Protein AF-A0AAD6KCE8-F1 (afdb_monomer_lite)

Foldseek 3Di:
DDDDDDDDPDDDDDPDPVVVVVVVVVVVVLVVQQVDDLPVVDDDPPVVPPPCPPDDPVRSVVVVVVVVVVVVVVVVLCVDPVRHDDGSVNVVVVVVVVVVVVCVPDDDDDDDDPPPDDDDDDPPPQDPVNVVVVVVVVVVVVVVVPPPDDVVVVVVVVVVVVVVVVVVVVLVVLLVVLVVLVVQLPDPPCNVVSVVVVVVVVVVCVVVVHDDDRDNVVSVVVVVVVVVVVVVVVVVVVVPD

Radius of gyration: 36.15 Å; chains: 1; bounding box: 108×50×98 Å

Organism: NCBI:txid889485

Secondary structure (DSSP, 8-state):
-------------S---HHHHHHHHHHHHHHHHHHS-GGGTS---GGGS---SS--HHHHHHHHHHHHHHHHHHHHHTT-GGGS---HHHHHHHHHHHHHHHHTT----------------------HHHHHHHHHHHHHHHHHHS----HHHHHHHHHHHHHHHHHHHHHHHHHHHHHHHHHHHH-TTTHHHHHHHHHHHHHHHHHTT------HHHHHHHHHHHHHHHHHHHHHHHTT-

Sequence (241 aa):
MGKEKRIPASKSGPDVDLKSLIHQSSLFFDKLIELIPAKFYLPTDDKEKPWFHGLSKGAKASAKKEARENIKKARKNRLDPDKSSATTLDLLMQNLEKEKSNSESDGVEVEINPMMSGLENDDQSVTYEELRQRLRRKIEELRGDRNCGSSENAKRRKEKRGMEQQKRKRESGSLKRQKELEEAKKDPEKGGVISKKHSWKAAASRAAGIKVHDDPKLLKQSLKKGDKRHQKECREVEGQD

Structure (mmCIF, N/CA/C/O backbone):
data_AF-A0AAD6KCE8-F1
#
_entry.id   AF-A0AAD6KCE8-F1
#
loop_
_atom_site.group_PDB
_atom_site.id
_atom_site.type_symbol
_atom_site.label_atom_id
_atom_site.label_alt_id
_atom_site.label_comp_id
_atom_site.label_asym_id
_atom_site.label_entity_id
_atom_site.label_seq_id
_atom_site.pdbx_PDB_ins_code
_atom_site.Cartn_x
_atom_site.Cartn_y
_atom_site.Cartn_z
_atom_site.occupancy
_atom_site.B_iso_or_equiv
_atom_site.auth_seq_id
_atom_site.auth_comp_id
_atom_site.auth_asym_id
_atom_site.auth_atom_id
_atom_site.pdbx_PDB_model_num
ATOM 1 N N . MET A 1 1 ? 69.984 6.204 -42.017 1.00 43.50 1 MET A N 1
ATOM 2 C CA . MET A 1 1 ? 69.342 4.870 -41.971 1.00 43.50 1 MET A CA 1
ATOM 3 C C . MET A 1 1 ? 68.026 4.985 -41.200 1.00 43.50 1 MET A C 1
ATOM 5 O O . MET A 1 1 ? 67.988 4.717 -40.005 1.00 43.50 1 MET A O 1
ATOM 9 N N . GLY A 1 2 ? 66.975 5.502 -41.846 1.00 46.31 2 GLY A N 1
ATOM 10 C CA . GLY A 1 2 ? 65.656 5.685 -41.228 1.00 46.31 2 GLY A CA 1
ATOM 11 C C . GLY A 1 2 ? 64.887 4.366 -41.189 1.00 46.31 2 GLY A C 1
ATOM 12 O O . GLY A 1 2 ? 64.873 3.639 -42.178 1.00 46.31 2 GLY A O 1
ATOM 13 N N . LYS A 1 3 ? 64.287 4.030 -40.043 1.00 57.03 3 LYS A N 1
ATOM 14 C CA . LYS A 1 3 ? 63.455 2.830 -39.889 1.00 57.03 3 LYS A CA 1
ATOM 15 C C . LYS A 1 3 ? 62.014 3.169 -40.261 1.00 57.03 3 LYS A C 1
ATOM 17 O O . LYS A 1 3 ? 61.331 3.878 -39.527 1.00 57.03 3 LYS A O 1
ATOM 22 N N . GLU A 1 4 ? 61.575 2.653 -41.398 1.00 58.75 4 GLU A N 1
ATOM 23 C CA . GLU A 1 4 ? 60.197 2.731 -41.869 1.00 58.75 4 GLU A CA 1
ATOM 24 C C . GLU A 1 4 ? 59.313 1.791 -41.028 1.00 58.75 4 GLU A C 1
ATOM 26 O O . GLU A 1 4 ? 59.505 0.573 -41.009 1.00 58.75 4 GLU A O 1
ATOM 31 N N . LYS A 1 5 ? 58.365 2.358 -40.272 1.00 62.66 5 LYS A N 1
ATOM 32 C CA . LYS A 1 5 ? 57.345 1.589 -39.548 1.00 62.66 5 LYS A CA 1
ATOM 33 C C . LYS A 1 5 ? 56.242 1.200 -40.530 1.00 62.66 5 LYS A C 1
ATOM 35 O O . LYS A 1 5 ? 55.474 2.053 -40.962 1.00 62.66 5 LYS A O 1
ATOM 40 N N . ARG A 1 6 ? 56.133 -0.091 -40.844 1.00 58.59 6 ARG A N 1
ATOM 41 C CA . ARG A 1 6 ? 54.982 -0.636 -41.576 1.00 58.59 6 ARG A CA 1
ATOM 42 C C . ARG A 1 6 ? 53.788 -0.774 -40.629 1.00 58.59 6 ARG A C 1
ATOM 44 O O . ARG A 1 6 ? 53.855 -1.518 -39.654 1.00 58.59 6 ARG A O 1
ATOM 51 N N . ILE A 1 7 ? 52.711 -0.054 -40.928 1.00 59.28 7 ILE A N 1
ATOM 52 C CA . ILE A 1 7 ? 51.390 -0.232 -40.314 1.00 59.28 7 ILE A CA 1
ATOM 53 C C . ILE A 1 7 ? 50.751 -1.465 -40.974 1.00 59.28 7 ILE A C 1
ATOM 55 O O . ILE A 1 7 ? 50.722 -1.523 -42.207 1.00 59.28 7 ILE A O 1
ATOM 59 N N . PRO A 1 8 ? 50.261 -2.468 -40.223 1.00 47.66 8 PRO A N 1
ATOM 60 C CA . PRO A 1 8 ? 49.567 -3.591 -40.831 1.00 47.66 8 PRO A CA 1
ATOM 61 C C . PRO A 1 8 ? 48.176 -3.132 -41.273 1.00 47.66 8 PRO A C 1
ATOM 63 O O . PRO A 1 8 ? 47.334 -2.779 -40.450 1.00 47.66 8 PRO A O 1
ATOM 66 N N . ALA A 1 9 ? 47.952 -3.136 -42.586 1.00 46.38 9 ALA A N 1
ATOM 67 C CA . ALA A 1 9 ? 46.639 -2.970 -43.184 1.00 46.38 9 ALA A CA 1
ATOM 68 C C . ALA A 1 9 ? 45.681 -4.029 -42.614 1.00 46.38 9 ALA A C 1
ATOM 70 O O . ALA A 1 9 ? 45.915 -5.236 -42.746 1.00 46.38 9 ALA A O 1
ATOM 71 N N . SER A 1 10 ? 44.614 -3.572 -41.960 1.00 49.34 10 SER A N 1
ATOM 72 C CA . SER A 1 10 ? 43.479 -4.410 -41.600 1.00 49.34 10 SER A CA 1
ATOM 73 C C . SER A 1 10 ? 42.874 -4.964 -42.887 1.00 49.34 10 SER A C 1
ATOM 75 O O . SER A 1 10 ? 42.426 -4.229 -43.763 1.00 49.34 10 SER A O 1
ATOM 77 N N . LYS A 1 11 ? 42.929 -6.288 -43.013 1.00 46.56 11 LYS A N 1
ATOM 78 C CA . LYS A 1 11 ? 42.374 -7.049 -44.130 1.00 46.56 11 LYS A CA 1
ATOM 79 C C . LYS A 1 11 ? 40.875 -6.766 -44.227 1.00 46.56 11 LYS A C 1
ATOM 81 O O . LYS A 1 11 ? 40.129 -7.125 -43.320 1.00 46.56 11 LYS A O 1
ATOM 86 N N . SER A 1 12 ? 40.450 -6.134 -45.315 1.00 55.75 12 SER A N 1
ATOM 87 C CA . SER A 1 12 ? 39.051 -6.088 -45.718 1.00 55.75 12 SER A CA 1
ATOM 88 C C . SER A 1 12 ? 38.650 -7.447 -46.290 1.00 55.75 12 SER A C 1
ATOM 90 O O . SER A 1 12 ? 39.269 -7.971 -47.215 1.00 55.75 12 SER A O 1
ATOM 92 N N . GLY A 1 13 ? 37.604 -8.027 -45.724 1.00 50.41 13 GLY A N 1
ATOM 93 C CA . GLY A 1 13 ? 36.854 -9.129 -46.308 1.00 50.41 13 GLY A CA 1
ATOM 94 C C . GLY A 1 13 ? 35.709 -9.513 -45.377 1.00 50.41 13 GLY A C 1
ATOM 95 O O . GLY A 1 13 ? 35.779 -9.174 -44.193 1.00 50.41 13 GLY A O 1
ATOM 96 N N . PRO A 1 14 ? 34.704 -10.271 -45.841 1.00 55.34 14 PRO A N 1
ATOM 97 C CA . PRO A 1 14 ? 34.124 -10.343 -47.187 1.00 55.34 14 PRO A CA 1
ATOM 98 C C . PRO A 1 14 ? 33.086 -9.212 -47.380 1.00 55.34 14 PRO A C 1
ATOM 100 O O . PRO A 1 14 ? 32.959 -8.352 -46.519 1.00 55.34 14 PRO A O 1
ATOM 103 N N . ASP A 1 15 ? 32.369 -9.189 -48.501 1.00 61.12 15 ASP A N 1
ATOM 104 C CA . ASP A 1 15 ? 31.225 -8.306 -48.789 1.00 61.12 15 ASP A CA 1
ATOM 105 C C . ASP A 1 15 ? 30.095 -8.520 -47.755 1.00 61.12 15 ASP A C 1
ATOM 107 O O . ASP A 1 15 ? 29.162 -9.294 -47.960 1.00 61.12 15 ASP A O 1
ATOM 111 N N . VAL A 1 16 ? 30.252 -7.954 -46.554 1.00 64.19 16 VAL A N 1
ATOM 112 C CA . VAL A 1 16 ? 29.257 -8.047 -45.483 1.00 64.19 16 VAL A CA 1
ATOM 113 C C . VAL A 1 16 ? 28.106 -7.150 -45.902 1.00 64.19 16 VAL A C 1
ATOM 115 O O . VAL A 1 16 ? 28.271 -5.931 -45.935 1.00 64.19 16 VAL A O 1
ATOM 118 N N . ASP A 1 17 ? 26.960 -7.745 -46.243 1.00 84.12 17 ASP A N 1
ATOM 119 C CA . ASP A 1 17 ? 25.757 -6.997 -46.604 1.00 84.12 17 ASP A CA 1
ATOM 120 C C . ASP A 1 17 ? 25.475 -5.970 -45.504 1.00 84.12 17 ASP A C 1
ATOM 122 O O . ASP A 1 17 ? 25.114 -6.323 -44.377 1.00 84.12 17 ASP A O 1
ATOM 126 N N . LEU A 1 18 ? 25.697 -4.691 -45.813 1.00 88.75 18 LEU A N 1
ATOM 127 C CA . LEU A 1 18 ? 25.664 -3.609 -44.833 1.00 88.75 18 LEU A CA 1
ATOM 128 C C . LEU A 1 18 ? 24.298 -3.553 -44.137 1.00 88.75 18 LEU A C 1
ATOM 130 O O . LEU A 1 18 ? 24.207 -3.230 -42.954 1.00 88.75 18 LEU A O 1
ATOM 134 N N . LYS A 1 19 ? 23.238 -3.943 -44.856 1.00 89.62 19 LYS A N 1
ATOM 135 C CA . LYS A 1 19 ? 21.880 -4.053 -44.320 1.00 89.62 19 LYS A CA 1
ATOM 136 C C . LYS A 1 19 ? 21.791 -5.125 -43.238 1.00 89.62 19 LYS A C 1
ATOM 138 O O . LYS A 1 19 ? 21.204 -4.874 -42.187 1.00 89.62 19 LYS A O 1
ATOM 143 N N . SER A 1 20 ? 22.416 -6.282 -43.456 1.00 90.94 20 SER A N 1
ATOM 144 C CA . SER A 1 20 ? 22.486 -7.349 -42.456 1.00 90.94 20 SER A CA 1
ATOM 145 C C . SER A 1 20 ? 23.236 -6.903 -41.195 1.00 90.94 20 SER A C 1
ATOM 147 O O . SER A 1 20 ? 22.771 -7.166 -40.086 1.00 90.94 20 SER A O 1
ATOM 149 N N . LEU A 1 21 ? 24.326 -6.142 -41.342 1.00 93.31 21 LEU A N 1
ATOM 150 C CA . LEU A 1 21 ? 25.106 -5.626 -40.215 1.00 93.31 21 LEU A CA 1
ATOM 151 C C . LEU A 1 21 ? 24.336 -4.574 -39.403 1.00 93.31 21 LEU A C 1
ATOM 153 O O . LEU A 1 21 ? 24.353 -4.605 -38.170 1.00 93.31 21 LEU A O 1
ATOM 157 N N . ILE A 1 22 ? 23.638 -3.659 -40.081 1.00 93.19 22 ILE A N 1
ATOM 158 C CA . ILE A 1 22 ? 22.793 -2.647 -39.432 1.00 93.19 22 ILE A CA 1
ATOM 159 C C . ILE A 1 22 ? 21.657 -3.330 -38.664 1.00 93.19 22 ILE A C 1
ATOM 161 O O . ILE A 1 22 ? 21.410 -2.976 -37.514 1.00 93.19 22 ILE A O 1
ATOM 165 N N . HIS A 1 23 ? 21.019 -4.346 -39.251 1.00 94.12 23 HIS A N 1
ATOM 166 C CA . HIS A 1 23 ? 19.953 -5.095 -38.586 1.00 94.12 23 HIS A CA 1
ATOM 167 C C . HIS A 1 23 ? 20.461 -5.891 -37.375 1.00 94.12 23 HIS A C 1
ATOM 169 O O . HIS A 1 23 ? 19.850 -5.872 -36.311 1.00 94.12 23 HIS A O 1
ATOM 175 N N . GLN A 1 24 ? 21.618 -6.549 -37.486 1.00 93.56 24 GLN A N 1
ATOM 176 C CA . GLN A 1 24 ? 22.245 -7.207 -36.335 1.00 93.56 24 GLN A CA 1
ATOM 177 C C . GLN A 1 24 ? 22.578 -6.211 -35.222 1.00 93.56 24 GLN A C 1
ATOM 179 O O . GLN A 1 24 ? 22.377 -6.514 -34.046 1.00 93.56 24 GLN A O 1
ATOM 184 N N . SER A 1 25 ? 23.051 -5.020 -35.591 1.00 93.94 25 SER A N 1
ATOM 185 C CA . SER A 1 25 ? 23.363 -3.963 -34.632 1.00 93.94 25 SER A CA 1
ATOM 186 C C . SER A 1 25 ? 22.101 -3.431 -33.955 1.00 93.94 25 SER A C 1
ATOM 188 O O . SER A 1 25 ? 22.107 -3.289 -32.736 1.00 93.94 25 SER A O 1
ATOM 190 N N . SER A 1 26 ? 21.003 -3.204 -34.687 1.00 92.38 26 SER A N 1
ATOM 191 C CA . SER A 1 26 ? 19.740 -2.760 -34.078 1.00 92.38 26 SER A CA 1
ATOM 192 C C . SER A 1 26 ? 19.229 -3.782 -33.061 1.00 92.38 26 SER A C 1
ATOM 194 O O . SER A 1 26 ? 19.002 -3.434 -31.908 1.00 92.38 26 SER A O 1
ATOM 196 N N . LEU A 1 27 ? 19.203 -5.066 -33.440 1.00 93.19 27 LEU A N 1
ATOM 197 C CA . LEU A 1 27 ? 18.812 -6.157 -32.541 1.00 93.19 27 LEU A CA 1
ATOM 198 C C . LEU A 1 27 ? 19.725 -6.271 -31.310 1.00 93.19 27 LEU A C 1
ATOM 200 O O . LEU A 1 27 ? 19.284 -6.690 -30.241 1.00 93.19 27 LEU A O 1
ATOM 204 N N . PHE A 1 28 ? 21.013 -5.952 -31.455 1.00 94.31 28 PHE A N 1
ATOM 205 C CA . PHE A 1 28 ? 21.955 -5.928 -30.340 1.00 94.31 28 PHE A CA 1
ATOM 206 C C . PHE A 1 28 ? 21.630 -4.801 -29.354 1.00 94.31 28 PHE A C 1
ATOM 208 O O . PHE A 1 28 ? 21.609 -5.044 -28.147 1.00 94.31 28 PHE A O 1
ATOM 215 N N . PHE A 1 29 ? 21.336 -3.596 -29.846 1.00 91.75 29 PHE A N 1
ATOM 216 C CA . PHE A 1 29 ? 20.964 -2.468 -28.992 1.00 91.75 29 PHE A CA 1
ATOM 217 C C . PHE A 1 29 ? 19.616 -2.678 -28.295 1.00 91.75 29 PHE A C 1
ATOM 219 O O . PHE A 1 29 ? 19.519 -2.381 -27.105 1.00 91.75 29 PHE A O 1
ATOM 226 N N . ASP A 1 30 ? 18.626 -3.268 -28.967 1.00 89.81 30 ASP A N 1
ATOM 227 C CA . ASP A 1 30 ? 17.333 -3.596 -28.349 1.00 89.81 30 ASP A CA 1
ATOM 228 C C . ASP A 1 30 ? 17.527 -4.525 -27.138 1.00 89.81 30 ASP A C 1
ATOM 230 O O . ASP A 1 30 ? 17.055 -4.245 -26.034 1.00 89.81 30 ASP A O 1
ATOM 234 N N . LYS A 1 31 ? 18.349 -5.569 -27.300 1.00 91.44 31 LYS A N 1
ATOM 235 C CA . LYS A 1 31 ? 18.719 -6.483 -26.206 1.00 91.44 31 LYS A CA 1
ATOM 236 C C . LYS A 1 31 ? 19.485 -5.788 -25.084 1.00 91.44 31 LYS A C 1
ATOM 238 O O . LYS A 1 31 ? 19.311 -6.142 -23.921 1.00 91.44 31 LYS A O 1
ATOM 243 N N . LEU A 1 32 ? 20.347 -4.818 -25.400 1.00 89.56 32 LEU A N 1
ATOM 244 C CA . LEU A 1 32 ? 21.044 -4.038 -24.372 1.00 89.56 32 LEU A CA 1
ATOM 245 C C . LEU A 1 32 ? 20.067 -3.221 -23.523 1.00 89.56 32 LEU A C 1
ATOM 247 O O . LEU A 1 32 ? 20.236 -3.149 -22.305 1.00 89.56 32 LEU A O 1
ATOM 251 N N . ILE A 1 33 ? 19.048 -2.633 -24.147 1.00 90.19 33 ILE A N 1
ATOM 252 C CA . ILE A 1 33 ? 18.025 -1.846 -23.451 1.00 90.19 33 ILE A CA 1
ATOM 253 C C . ILE A 1 33 ? 17.197 -2.742 -22.518 1.00 90.19 33 ILE A C 1
ATOM 255 O O . ILE A 1 33 ? 16.850 -2.322 -21.415 1.00 90.19 33 ILE A O 1
ATOM 259 N N . GLU A 1 34 ? 16.932 -3.992 -22.903 1.00 89.00 34 GLU A N 1
ATOM 260 C CA . GLU A 1 34 ? 16.212 -4.963 -22.065 1.00 89.00 34 GLU A CA 1
ATOM 261 C C . GLU A 1 34 ? 16.970 -5.376 -20.794 1.00 89.00 34 GLU A C 1
ATOM 263 O O . GLU A 1 34 ? 16.344 -5.687 -19.778 1.00 89.00 34 GLU A O 1
ATOM 268 N N . LEU A 1 35 ? 18.309 -5.367 -20.815 1.00 90.81 35 LEU A N 1
ATOM 269 C CA . LEU A 1 35 ? 19.122 -5.729 -19.645 1.00 90.81 35 LEU A CA 1
ATOM 270 C C . LEU A 1 35 ? 18.986 -4.727 -18.498 1.00 90.81 35 LEU A C 1
ATOM 272 O O . LEU A 1 35 ? 19.206 -5.073 -17.333 1.00 90.81 35 LEU A O 1
ATOM 276 N N . ILE A 1 36 ? 18.649 -3.482 -18.817 1.00 88.69 36 ILE A N 1
ATOM 277 C CA . ILE A 1 36 ? 18.521 -2.414 -17.839 1.00 88.69 36 ILE A CA 1
ATOM 278 C C . ILE A 1 36 ? 17.031 -2.248 -17.509 1.00 88.69 36 ILE A C 1
ATOM 280 O O . ILE A 1 36 ? 16.207 -2.064 -18.404 1.00 88.69 36 ILE A O 1
ATOM 284 N N . PRO A 1 37 ? 16.644 -2.295 -16.221 1.00 88.56 37 PRO A N 1
ATOM 285 C CA . PRO A 1 37 ? 15.244 -2.176 -15.842 1.00 88.56 37 PRO A CA 1
ATOM 286 C C . PRO A 1 37 ? 14.597 -0.900 -16.388 1.00 88.56 37 PRO A C 1
ATOM 288 O O . PRO A 1 37 ? 15.130 0.198 -16.217 1.00 88.56 37 PRO A O 1
ATOM 291 N N . ALA A 1 38 ? 13.386 -1.039 -16.930 1.00 87.81 38 ALA A N 1
ATOM 292 C CA . ALA A 1 38 ? 12.602 0.047 -17.521 1.00 87.81 38 ALA A CA 1
ATOM 293 C C . ALA A 1 38 ? 12.463 1.296 -16.623 1.00 87.81 38 ALA A C 1
ATOM 295 O O . ALA A 1 38 ? 12.370 2.417 -17.116 1.00 87.81 38 ALA A O 1
ATOM 296 N N . LYS A 1 39 ? 12.532 1.116 -15.296 1.00 85.62 39 LYS A N 1
ATOM 297 C CA . LYS A 1 39 ? 12.475 2.185 -14.286 1.00 85.62 39 LYS A CA 1
ATOM 298 C C . LYS A 1 39 ? 13.545 3.278 -14.456 1.00 85.62 39 LYS A C 1
ATOM 300 O O . LYS A 1 39 ? 13.382 4.363 -13.916 1.00 85.62 39 LYS A O 1
ATOM 305 N N . PHE A 1 40 ? 14.656 2.984 -15.132 1.00 87.31 40 PHE A N 1
ATOM 306 C CA . PHE A 1 40 ? 15.738 3.952 -15.349 1.00 87.31 40 PHE A CA 1
ATOM 307 C C . PHE A 1 40 ? 15.589 4.768 -16.637 1.00 87.31 40 PHE A C 1
ATOM 309 O O . PHE A 1 40 ? 16.254 5.789 -16.771 1.00 87.31 40 PHE A O 1
ATOM 316 N N . TYR A 1 41 ? 14.726 4.340 -17.559 1.00 85.31 41 TYR A N 1
ATOM 317 C CA . TYR A 1 41 ? 14.481 5.036 -18.826 1.00 85.31 41 TYR A CA 1
ATOM 318 C C . TYR A 1 41 ? 13.128 5.735 -18.862 1.00 85.31 41 TYR A C 1
ATOM 320 O O . TYR A 1 41 ? 12.992 6.772 -19.504 1.00 85.31 41 TYR A O 1
ATOM 328 N N . LEU A 1 42 ? 12.126 5.180 -18.178 1.00 83.88 42 LEU A N 1
ATOM 329 C CA . LEU A 1 42 ? 10.811 5.792 -18.087 1.00 83.88 42 LEU A CA 1
ATOM 330 C C . LEU A 1 42 ? 10.723 6.695 -16.850 1.00 83.88 42 LEU A C 1
ATOM 332 O O . LEU A 1 42 ? 11.129 6.264 -15.763 1.00 83.88 42 LEU A O 1
ATOM 336 N N . PRO A 1 43 ? 10.126 7.899 -16.972 1.00 81.94 43 PRO A N 1
ATOM 337 C CA . PRO A 1 43 ? 9.702 8.684 -15.823 1.00 81.94 43 PRO A CA 1
ATOM 338 C C . PRO A 1 43 ? 8.803 7.814 -14.949 1.00 81.94 43 PRO A C 1
ATOM 340 O O . PRO A 1 43 ? 7.684 7.462 -15.318 1.00 81.94 43 PRO A O 1
ATOM 343 N N . THR A 1 44 ? 9.329 7.387 -13.807 1.00 68.69 44 THR A N 1
ATOM 344 C CA . THR A 1 44 ? 8.529 6.644 -12.845 1.00 68.69 44 THR A CA 1
ATOM 345 C C . THR A 1 44 ? 7.790 7.698 -12.052 1.00 68.69 44 THR A C 1
ATOM 347 O O . THR A 1 44 ? 8.402 8.389 -11.238 1.00 68.69 44 THR A O 1
ATOM 350 N N . ASP A 1 45 ? 6.498 7.874 -12.318 1.00 62.47 45 ASP A N 1
ATOM 351 C CA . ASP A 1 45 ? 5.670 8.721 -11.473 1.00 62.47 45 ASP A CA 1
ATOM 352 C C . ASP A 1 45 ? 5.604 8.047 -10.095 1.00 62.47 45 ASP A C 1
ATOM 354 O O . ASP A 1 45 ? 4.747 7.213 -9.805 1.00 62.47 45 ASP A O 1
ATOM 358 N N . ASP A 1 46 ? 6.525 8.404 -9.197 1.00 59.81 46 ASP A N 1
ATOM 359 C CA . ASP A 1 46 ? 6.507 7.971 -7.793 1.00 59.81 46 ASP A CA 1
ATOM 360 C C . ASP A 1 46 ? 5.197 8.400 -7.087 1.00 59.81 46 ASP A C 1
ATOM 362 O O . ASP A 1 46 ? 4.871 7.932 -5.991 1.00 59.81 46 ASP A O 1
ATOM 366 N N . LYS A 1 47 ? 4.399 9.245 -7.755 1.00 57.06 47 LYS A N 1
ATOM 367 C CA . LYS A 1 47 ? 3.027 9.629 -7.412 1.00 57.06 47 LYS A CA 1
ATOM 368 C C . LYS A 1 47 ? 1.996 8.508 -7.609 1.00 57.06 47 LYS A C 1
ATOM 370 O O . LYS A 1 47 ? 0.931 8.567 -6.994 1.00 57.06 47 LYS A O 1
ATOM 375 N N . GLU A 1 48 ? 2.295 7.463 -8.385 1.00 59.59 48 GLU A N 1
ATOM 376 C CA . GLU A 1 48 ? 1.394 6.319 -8.618 1.00 59.59 48 GLU A CA 1
ATOM 377 C C . GLU A 1 48 ? 1.205 5.417 -7.395 1.00 59.59 48 GLU A C 1
ATOM 379 O O . GLU A 1 48 ? 0.363 4.515 -7.401 1.00 59.59 48 GLU A O 1
ATOM 384 N N . LYS A 1 49 ? 1.957 5.639 -6.314 1.00 68.00 49 LYS A N 1
ATOM 385 C CA . LYS A 1 49 ? 1.587 5.117 -4.999 1.00 68.00 49 LYS A CA 1
ATOM 386 C C . LYS A 1 49 ? 0.706 6.152 -4.317 1.00 68.00 49 LYS A C 1
ATOM 388 O O . LYS A 1 49 ? 1.240 6.981 -3.580 1.00 68.00 49 LYS A O 1
ATOM 393 N N . PRO A 1 50 ? -0.634 6.095 -4.490 1.00 64.81 50 PRO A N 1
ATOM 394 C CA . PRO A 1 50 ? -1.532 6.955 -3.750 1.00 64.81 50 PRO A CA 1
ATOM 395 C C . PRO A 1 50 ? -1.348 6.630 -2.277 1.00 64.81 50 PRO A C 1
ATOM 397 O O . PRO A 1 50 ? -1.829 5.624 -1.743 1.00 64.81 50 PRO A O 1
ATOM 400 N N . TRP A 1 51 ? -0.588 7.483 -1.606 1.00 67.12 51 TRP A N 1
ATOM 401 C CA . TRP A 1 51 ? -0.455 7.427 -0.177 1.00 67.12 51 TRP A CA 1
ATOM 402 C C . TRP A 1 51 ? -1.840 7.751 0.377 1.00 67.12 51 TRP A C 1
ATOM 404 O O . TRP A 1 51 ? -2.295 8.887 0.322 1.00 67.12 51 TRP A O 1
ATOM 414 N N . PHE A 1 52 ? -2.553 6.746 0.891 1.00 74.19 52 PHE A N 1
ATOM 415 C CA . PHE A 1 52 ? -3.962 6.900 1.270 1.00 74.19 52 PHE A CA 1
ATOM 416 C C . PHE A 1 52 ? -4.202 7.860 2.453 1.00 74.19 52 PHE A C 1
ATOM 418 O O . PHE A 1 52 ? -5.305 7.885 2.998 1.00 74.19 52 PHE A O 1
ATOM 425 N N . HIS A 1 53 ? -3.207 8.606 2.934 1.00 79.25 53 HIS A N 1
ATOM 426 C CA . HIS A 1 53 ? -3.452 9.627 3.957 1.00 79.25 53 HIS A CA 1
ATOM 427 C C . HIS A 1 53 ? -4.175 10.831 3.344 1.00 79.25 53 HIS A C 1
ATOM 429 O O . HIS A 1 53 ? -4.131 11.055 2.144 1.00 79.25 53 HIS A O 1
ATOM 435 N N . GLY A 1 54 ? -4.945 11.549 4.161 1.00 82.62 54 GLY A N 1
ATOM 436 C CA . GLY A 1 54 ? -5.771 12.675 3.703 1.00 82.62 54 GLY A CA 1
ATOM 437 C C . GLY A 1 54 ? -7.096 12.292 3.025 1.00 82.62 54 GLY A C 1
ATOM 438 O O . GLY A 1 54 ? -8.062 13.035 3.140 1.00 82.62 54 GLY A O 1
ATOM 439 N N . LEU A 1 55 ? -7.212 11.106 2.413 1.00 81.06 55 LEU A N 1
ATOM 440 C CA . LEU A 1 55 ? -8.455 10.683 1.746 1.00 81.06 55 LEU A CA 1
ATOM 441 C C . LEU A 1 55 ? -9.597 10.354 2.730 1.00 81.06 55 LEU A C 1
ATOM 443 O O . LEU A 1 55 ? -9.382 9.777 3.809 1.00 81.06 55 LEU A O 1
ATOM 447 N N . SER A 1 56 ? -10.836 10.658 2.323 1.00 89.19 56 SER A N 1
ATOM 448 C CA . SER A 1 56 ? -12.057 10.324 3.071 1.00 89.19 56 SER A CA 1
ATOM 449 C C . SER A 1 56 ? -12.246 8.804 3.207 1.00 89.19 56 SER A C 1
ATOM 451 O O . SER A 1 56 ? -11.650 8.009 2.477 1.00 89.19 56 SER A O 1
ATOM 453 N N . LYS A 1 57 ? -13.088 8.352 4.147 1.00 89.75 57 LYS A N 1
ATOM 454 C CA . LYS A 1 57 ? -13.342 6.909 4.350 1.00 89.75 57 LYS A CA 1
ATOM 455 C C . LYS A 1 57 ? -13.928 6.235 3.101 1.00 89.75 57 LYS A C 1
ATOM 457 O O . LYS A 1 57 ? -13.575 5.091 2.826 1.00 89.75 57 LYS A O 1
ATOM 462 N N . GLY A 1 58 ? -14.785 6.945 2.362 1.00 92.62 58 GLY A N 1
ATOM 463 C CA . GLY A 1 58 ? -15.365 6.470 1.104 1.00 92.62 58 GLY A CA 1
ATOM 464 C C . GLY A 1 58 ? -14.316 6.363 -0.000 1.00 92.62 58 GLY A C 1
ATOM 465 O O . GLY A 1 58 ? -14.157 5.292 -0.578 1.00 92.62 58 GLY A O 1
ATOM 466 N N . ALA A 1 59 ? -13.517 7.416 -0.195 1.00 88.38 59 ALA A N 1
ATOM 467 C CA . ALA A 1 59 ? -12.440 7.433 -1.188 1.00 88.38 59 ALA A CA 1
ATOM 468 C C . ALA A 1 59 ? -11.356 6.374 -0.900 1.00 88.38 59 ALA A C 1
ATOM 470 O O . ALA A 1 59 ? -10.845 5.714 -1.799 1.00 88.38 59 ALA A O 1
ATOM 471 N N . LYS A 1 60 ? -11.046 6.123 0.379 1.00 89.00 60 LYS A N 1
ATOM 472 C CA . LYS A 1 60 ? -10.165 5.013 0.782 1.00 89.00 60 LYS A CA 1
ATOM 473 C C . LYS A 1 60 ? -10.739 3.646 0.421 1.00 89.00 60 LYS A C 1
ATOM 475 O O . LYS A 1 60 ? -9.978 2.727 0.129 1.00 89.00 60 LYS A O 1
ATOM 480 N N . ALA A 1 61 ? -12.056 3.475 0.514 1.00 89.50 61 ALA A N 1
ATOM 481 C CA . ALA A 1 61 ? -12.706 2.213 0.191 1.00 89.50 61 ALA A CA 1
ATOM 482 C C . ALA A 1 61 ? -12.752 1.977 -1.325 1.00 89.50 61 ALA A C 1
ATOM 484 O O . ALA A 1 61 ? -12.461 0.857 -1.747 1.00 89.50 61 ALA A O 1
ATOM 485 N N . SER A 1 62 ? -13.048 3.009 -2.124 1.00 86.19 62 SER A N 1
ATOM 486 C CA . SER A 1 62 ? -13.025 2.921 -3.590 1.00 86.19 62 SER A CA 1
ATOM 487 C C . SER A 1 62 ? -11.617 2.638 -4.106 1.00 86.19 62 SER A C 1
ATOM 489 O O . SER A 1 62 ? -11.418 1.622 -4.762 1.00 86.19 62 SER A O 1
ATOM 491 N N . ALA A 1 63 ? -10.614 3.407 -3.678 1.00 88.50 63 ALA A N 1
ATOM 492 C CA . ALA A 1 63 ? -9.242 3.217 -4.142 1.00 88.50 63 ALA A CA 1
ATOM 493 C C . ALA A 1 63 ? -8.662 1.846 -3.720 1.00 88.50 63 ALA A C 1
ATOM 495 O O . ALA A 1 63 ? -7.923 1.204 -4.465 1.00 88.50 63 ALA A O 1
ATOM 496 N N . LYS A 1 64 ? -9.057 1.310 -2.551 1.00 89.44 64 LYS A N 1
ATOM 497 C CA . LYS A 1 64 ? -8.727 -0.079 -2.168 1.00 89.44 64 LYS A CA 1
ATOM 498 C C . LYS A 1 64 ? -9.460 -1.130 -3.003 1.00 89.44 64 LYS A C 1
ATOM 500 O O . LYS A 1 64 ?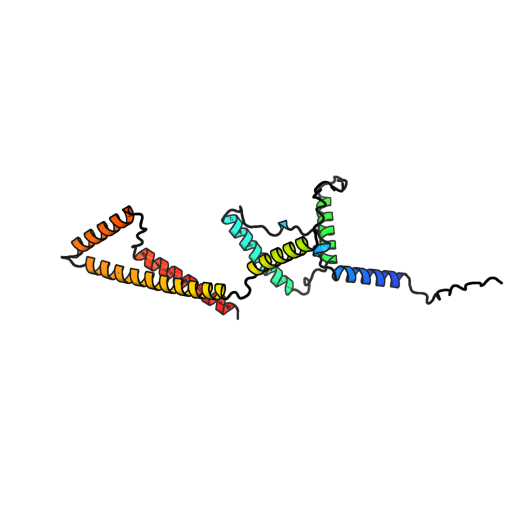 -8.923 -2.223 -3.189 1.00 89.44 64 LYS A O 1
ATOM 505 N N . LYS A 1 65 ? -10.689 -0.856 -3.444 1.00 92.75 65 LYS A N 1
ATOM 506 C CA . LYS A 1 65 ? -11.449 -1.745 -4.333 1.00 92.75 65 LYS A CA 1
ATOM 507 C C . LYS A 1 65 ? -10.797 -1.781 -5.717 1.00 92.75 65 LYS A C 1
ATOM 509 O O . LYS A 1 65 ? -10.518 -2.873 -6.201 1.00 92.75 65 LYS A O 1
ATOM 514 N N . GLU A 1 66 ? -10.448 -0.621 -6.262 1.00 89.19 66 GLU A N 1
ATOM 515 C CA . GLU A 1 66 ? -9.711 -0.476 -7.522 1.00 89.19 66 GLU A CA 1
ATOM 516 C C . GLU A 1 66 ? -8.360 -1.188 -7.463 1.00 89.19 66 GLU A C 1
ATOM 518 O O . GLU A 1 66 ? -8.069 -2.016 -8.319 1.00 89.19 66 GLU A O 1
ATOM 523 N N . ALA A 1 67 ? -7.578 -0.998 -6.393 1.00 88.62 67 ALA A N 1
ATOM 524 C CA . ALA A 1 67 ? -6.315 -1.716 -6.217 1.00 88.62 67 ALA A CA 1
ATOM 525 C C . ALA A 1 67 ? -6.501 -3.246 -6.226 1.00 88.62 67 ALA A C 1
ATOM 527 O O . ALA A 1 67 ? -5.723 -3.974 -6.844 1.00 88.62 67 ALA A O 1
ATOM 528 N N . ARG A 1 68 ? -7.557 -3.760 -5.576 1.00 92.19 68 ARG A N 1
ATOM 529 C CA . ARG A 1 68 ? -7.879 -5.199 -5.587 1.00 92.19 68 ARG A CA 1
ATOM 530 C C . ARG A 1 68 ? -8.283 -5.690 -6.974 1.00 92.19 68 ARG A C 1
ATOM 532 O O . ARG A 1 68 ? -7.920 -6.806 -7.341 1.00 92.19 68 ARG A O 1
ATOM 539 N N . GLU A 1 69 ? -9.038 -4.900 -7.725 1.00 93.81 69 GLU A N 1
ATOM 540 C CA . GLU A 1 69 ? -9.428 -5.227 -9.098 1.00 93.81 69 GLU A CA 1
ATOM 541 C C . GLU A 1 69 ? -8.228 -5.182 -10.047 1.00 93.81 69 GLU A C 1
ATOM 543 O O . GLU A 1 69 ? -8.054 -6.111 -10.833 1.00 93.81 69 GLU A O 1
ATOM 548 N N . ASN A 1 70 ? -7.343 -4.196 -9.906 1.00 88.50 70 ASN A N 1
ATOM 549 C CA . ASN A 1 70 ? -6.111 -4.079 -10.685 1.00 88.50 70 ASN A CA 1
ATOM 550 C C . ASN A 1 70 ? -5.178 -5.268 -10.439 1.00 88.50 70 ASN A C 1
ATOM 552 O O . ASN A 1 70 ? -4.683 -5.856 -11.395 1.00 88.50 70 ASN A O 1
ATOM 556 N N . ILE A 1 71 ? -5.022 -5.718 -9.187 1.00 87.00 71 ILE A N 1
ATOM 557 C CA . ILE A 1 71 ? -4.253 -6.936 -8.877 1.00 87.00 71 ILE A CA 1
ATOM 558 C C . ILE A 1 71 ? -4.881 -8.172 -9.541 1.00 87.00 71 ILE A C 1
ATOM 560 O O . ILE A 1 71 ? -4.159 -9.015 -10.073 1.00 87.00 71 ILE A O 1
ATOM 564 N N . LYS A 1 72 ? -6.216 -8.303 -9.538 1.00 93.81 72 LYS A N 1
ATOM 565 C CA . LYS A 1 72 ? -6.902 -9.421 -10.215 1.00 93.81 72 LYS A CA 1
ATOM 566 C C . LYS A 1 72 ? -6.706 -9.375 -11.731 1.00 93.81 72 LYS A C 1
ATOM 568 O O . LYS A 1 72 ? -6.415 -10.408 -12.326 1.00 93.81 72 LYS A O 1
ATOM 573 N N . LYS A 1 73 ? -6.830 -8.193 -12.340 1.00 90.75 73 LYS A N 1
ATOM 574 C CA . LYS A 1 73 ? -6.598 -7.982 -13.775 1.00 90.75 73 LYS A CA 1
ATOM 575 C C . LYS A 1 73 ? -5.148 -8.289 -14.151 1.00 90.75 73 LYS A C 1
ATOM 577 O O . LYS A 1 73 ? -4.928 -9.035 -15.093 1.00 90.75 73 LYS A O 1
ATOM 582 N N . ALA A 1 74 ? -4.179 -7.823 -13.365 1.00 86.50 74 ALA A N 1
ATOM 583 C CA . ALA A 1 74 ? -2.764 -8.125 -13.569 1.00 86.50 74 ALA A CA 1
ATOM 584 C C . ALA A 1 74 ? -2.479 -9.633 -13.477 1.00 86.50 74 ALA A C 1
ATOM 586 O O . ALA A 1 74 ? -1.774 -10.181 -14.319 1.00 86.50 74 ALA A O 1
ATOM 587 N N . ARG A 1 75 ? -3.079 -10.332 -12.501 1.00 89.56 75 ARG A N 1
ATOM 588 C CA . ARG A 1 75 ? -2.970 -11.798 -12.392 1.00 89.56 75 ARG A CA 1
ATOM 589 C C . ARG A 1 75 ? -3.554 -12.521 -13.603 1.00 89.56 75 ARG A C 1
ATOM 591 O O . ARG A 1 75 ? -2.955 -13.493 -14.044 1.00 89.56 75 ARG A O 1
ATOM 598 N N . LYS A 1 76 ? -4.691 -12.053 -14.126 1.00 90.12 76 LYS A N 1
ATOM 599 C CA . LYS A 1 76 ? -5.302 -12.609 -15.339 1.00 90.12 76 LYS A CA 1
ATOM 600 C C . LYS A 1 76 ? -4.416 -12.367 -16.563 1.00 90.12 76 LYS A C 1
ATOM 602 O O . LYS A 1 76 ? -4.087 -13.317 -17.249 1.00 90.12 76 LYS A O 1
ATOM 607 N N . ASN A 1 77 ? -3.948 -11.136 -16.761 1.00 86.75 77 ASN A N 1
ATOM 608 C CA . ASN A 1 77 ? -3.069 -10.791 -17.880 1.00 86.75 77 ASN A CA 1
ATOM 609 C C . ASN A 1 77 ? -1.735 -11.556 -17.840 1.00 86.75 77 ASN A C 1
ATOM 611 O O . ASN A 1 77 ? -1.174 -11.836 -18.887 1.00 86.75 77 ASN A O 1
ATOM 615 N N . ARG A 1 78 ? -1.242 -11.948 -16.654 1.00 84.69 78 ARG A N 1
ATOM 616 C CA . ARG A 1 78 ? -0.053 -12.811 -16.530 1.00 84.69 78 ARG A CA 1
ATOM 617 C C . ARG A 1 78 ? -0.267 -14.223 -17.092 1.00 84.69 78 ARG A C 1
ATOM 619 O O . ARG A 1 78 ? 0.709 -14.910 -17.362 1.00 84.69 78 ARG A O 1
ATOM 626 N N . LEU A 1 79 ? -1.517 -14.672 -17.190 1.00 82.44 79 LEU A N 1
ATOM 627 C CA . LEU A 1 79 ? -1.899 -15.983 -17.720 1.00 82.44 79 LEU A CA 1
ATOM 628 C C . LEU A 1 79 ? -2.349 -15.918 -19.188 1.00 82.44 79 LEU A C 1
ATOM 630 O O . LEU A 1 79 ? -2.598 -16.966 -19.775 1.00 82.44 79 LEU A O 1
ATOM 634 N N . ASP A 1 80 ? -2.448 -14.721 -19.771 1.00 82.50 80 ASP A N 1
ATOM 635 C CA . ASP A 1 80 ? -2.806 -14.533 -21.175 1.00 82.50 80 ASP A CA 1
ATOM 636 C C . ASP A 1 80 ? -1.503 -14.487 -22.010 1.00 82.50 80 ASP A C 1
ATOM 638 O O . ASP A 1 80 ? -0.699 -13.572 -21.805 1.00 82.50 80 ASP A O 1
ATOM 642 N N . PRO A 1 81 ? -1.270 -15.430 -22.944 1.00 82.62 81 PRO A N 1
ATOM 643 C CA . PRO A 1 81 ? -0.034 -15.483 -23.737 1.00 82.62 81 PRO A CA 1
ATOM 644 C C . PRO A 1 81 ? 0.135 -14.270 -24.663 1.00 82.62 81 PRO A C 1
ATOM 646 O O . PRO A 1 81 ? 1.253 -13.833 -24.908 1.00 82.62 81 PRO A O 1
ATOM 649 N N . ASP A 1 82 ? -0.969 -13.661 -25.096 1.00 79.75 82 ASP A N 1
ATOM 650 C CA . ASP A 1 82 ? -0.957 -12.478 -25.968 1.00 79.75 82 ASP A CA 1
ATOM 651 C C . ASP A 1 82 ? -0.601 -11.180 -25.219 1.00 79.75 82 ASP A C 1
ATOM 653 O O . ASP A 1 82 ? -0.463 -10.122 -25.829 1.00 79.75 82 ASP A O 1
ATOM 657 N N . LYS A 1 83 ? -0.500 -11.225 -23.882 1.00 74.19 83 LYS A N 1
ATOM 658 C CA . LYS A 1 83 ? -0.250 -10.048 -23.026 1.00 74.19 83 LYS A CA 1
ATOM 659 C C . LYS A 1 83 ? 0.984 -10.185 -22.137 1.00 74.19 83 LYS A C 1
ATOM 661 O O . LYS A 1 83 ? 1.271 -9.275 -21.352 1.00 74.19 83 LYS A O 1
ATOM 666 N N . SER A 1 84 ? 1.663 -11.328 -22.161 1.00 59.53 84 SER A N 1
ATOM 667 C CA . SER A 1 84 ? 2.733 -11.621 -21.213 1.00 59.53 84 SER A CA 1
ATOM 668 C C . SER A 1 84 ? 4.003 -10.829 -21.533 1.00 59.53 84 SER A C 1
ATOM 670 O O . SER A 1 84 ? 4.545 -10.932 -22.624 1.00 59.53 84 SER A O 1
ATOM 672 N N . SER A 1 85 ? 4.457 -10.077 -20.523 1.00 63.28 85 SER A N 1
ATOM 673 C CA . SER A 1 85 ? 5.703 -9.295 -20.441 1.00 63.28 85 SER A CA 1
ATOM 674 C C . SER A 1 85 ? 5.897 -8.230 -21.520 1.00 63.28 85 SER A C 1
ATOM 676 O O . SER A 1 85 ? 6.592 -8.459 -22.499 1.00 63.28 85 SER A O 1
ATOM 678 N N . ALA A 1 86 ? 5.360 -7.032 -21.270 1.00 76.88 86 ALA A N 1
ATOM 679 C CA . ALA A 1 86 ? 5.787 -5.830 -21.981 1.00 76.88 86 ALA A CA 1
ATOM 680 C C . ALA A 1 86 ? 7.299 -5.628 -21.793 1.00 76.88 86 ALA A C 1
ATOM 682 O O . ALA A 1 86 ? 7.786 -5.603 -20.654 1.00 76.88 86 ALA A O 1
ATOM 683 N N . THR A 1 87 ? 8.026 -5.507 -22.898 1.00 85.06 87 THR A N 1
ATOM 684 C CA . THR A 1 87 ? 9.454 -5.178 -22.888 1.00 85.06 87 THR A CA 1
ATOM 685 C C . THR A 1 87 ? 9.663 -3.702 -22.527 1.00 85.06 87 THR A C 1
ATOM 687 O O . THR A 1 87 ? 8.737 -2.889 -22.585 1.00 85.06 87 THR A O 1
ATOM 690 N N . THR A 1 88 ? 10.885 -3.317 -22.142 1.00 86.44 88 THR A N 1
ATOM 691 C CA . THR A 1 88 ? 11.225 -1.899 -21.906 1.00 86.44 88 THR A CA 1
ATOM 692 C C . THR A 1 88 ? 10.940 -1.041 -23.145 1.00 86.44 88 THR A C 1
ATOM 694 O O . THR A 1 88 ? 10.475 0.091 -23.010 1.00 86.44 88 THR A O 1
ATOM 697 N N . LEU A 1 89 ? 11.168 -1.599 -24.339 1.00 86.31 89 LEU A N 1
ATOM 698 C CA . LEU A 1 89 ? 10.846 -0.966 -25.615 1.00 86.31 89 LEU A CA 1
ATOM 699 C C . LEU A 1 89 ? 9.330 -0.788 -25.755 1.00 86.31 89 LEU A C 1
ATOM 701 O O . LEU A 1 89 ? 8.883 0.326 -26.008 1.00 86.31 89 LEU A O 1
ATOM 705 N N . ASP A 1 90 ? 8.534 -1.830 -25.503 1.00 87.44 90 ASP A N 1
ATOM 706 C CA . ASP A 1 90 ? 7.068 -1.745 -25.603 1.00 87.44 90 ASP A CA 1
ATOM 707 C C . ASP A 1 90 ? 6.492 -0.665 -24.686 1.00 87.44 90 ASP A C 1
ATOM 709 O O . ASP A 1 90 ? 5.584 0.064 -25.077 1.00 87.44 90 ASP A O 1
ATOM 713 N N . LEU A 1 91 ? 7.038 -0.522 -23.474 1.00 86.75 91 LEU A N 1
ATOM 714 C CA . LEU A 1 91 ? 6.635 0.537 -22.545 1.00 86.75 91 LEU A CA 1
ATOM 715 C C . LEU A 1 91 ? 6.967 1.935 -23.087 1.00 86.75 91 LEU A C 1
ATOM 717 O O . LEU A 1 91 ? 6.175 2.865 -22.927 1.00 86.75 91 LEU A O 1
ATOM 721 N N . LEU A 1 92 ? 8.121 2.091 -23.739 1.00 86.25 92 LEU A N 1
ATOM 722 C CA . LEU A 1 92 ? 8.539 3.351 -24.353 1.00 86.25 92 LEU A CA 1
ATOM 723 C C . LEU A 1 92 ? 7.681 3.674 -25.584 1.00 86.25 92 LEU A C 1
ATOM 725 O O . LEU A 1 92 ? 7.208 4.801 -25.727 1.00 86.25 92 LEU A O 1
ATOM 729 N N . MET A 1 93 ? 7.411 2.676 -26.423 1.00 87.94 93 MET A N 1
ATOM 730 C CA . MET A 1 93 ? 6.536 2.790 -27.587 1.00 87.94 93 MET A CA 1
ATOM 731 C C . MET A 1 93 ? 5.107 3.160 -27.170 1.00 87.94 93 MET A C 1
ATOM 733 O O . MET A 1 93 ? 4.548 4.119 -27.698 1.00 87.94 93 MET A O 1
ATOM 737 N N . GLN A 1 94 ? 4.565 2.502 -26.141 1.00 87.00 94 GLN A N 1
ATOM 738 C CA . GLN A 1 94 ? 3.253 2.820 -25.579 1.00 87.00 94 GLN A CA 1
ATOM 739 C C . GLN A 1 94 ? 3.184 4.259 -25.043 1.00 87.00 94 GLN A C 1
ATOM 741 O O . GLN A 1 94 ? 2.154 4.920 -25.170 1.00 87.00 94 GLN A O 1
ATOM 746 N N . ASN A 1 95 ? 4.255 4.758 -24.421 1.00 84.12 95 ASN A N 1
ATOM 747 C CA . ASN A 1 95 ? 4.300 6.141 -23.952 1.00 84.12 95 ASN A CA 1
ATOM 748 C C . ASN A 1 95 ? 4.325 7.136 -25.112 1.00 84.12 95 ASN A C 1
ATOM 750 O O . ASN A 1 95 ? 3.591 8.115 -25.068 1.00 84.12 95 ASN A O 1
ATOM 754 N N . LEU A 1 96 ? 5.096 6.868 -26.167 1.00 84.06 96 LEU A N 1
ATOM 755 C CA . LEU A 1 96 ? 5.100 7.711 -27.364 1.00 84.06 96 LEU A CA 1
ATOM 756 C C . LEU A 1 96 ? 3.739 7.724 -28.068 1.00 84.06 96 LEU A C 1
ATOM 758 O O . LEU A 1 96 ? 3.322 8.767 -28.561 1.00 84.06 96 LEU A O 1
ATOM 762 N N . GLU A 1 97 ? 3.033 6.595 -28.115 1.00 85.75 97 GLU A N 1
ATOM 763 C CA . GLU A 1 97 ? 1.663 6.529 -28.638 1.00 85.75 97 GLU A CA 1
ATOM 764 C C . GLU A 1 97 ? 0.686 7.341 -27.784 1.00 85.75 97 GLU A C 1
ATOM 766 O O . GLU A 1 97 ? -0.116 8.098 -28.329 1.00 85.75 97 GLU A O 1
ATOM 771 N N . LYS A 1 98 ? 0.785 7.243 -26.450 1.00 80.50 98 LYS A N 1
ATOM 772 C CA . LYS A 1 98 ? -0.017 8.060 -25.528 1.00 80.50 98 LYS A CA 1
ATOM 773 C C . LYS A 1 98 ? 0.259 9.550 -25.714 1.00 80.50 98 LYS A C 1
ATOM 775 O O . LYS A 1 98 ? -0.696 10.305 -25.840 1.00 80.50 98 LYS A O 1
ATOM 780 N N . GLU A 1 99 ? 1.523 9.960 -25.781 1.00 77.94 99 GLU A N 1
ATOM 781 C CA . GLU A 1 99 ? 1.923 11.354 -26.023 1.00 77.94 99 GLU A CA 1
ATOM 782 C C . GLU A 1 99 ? 1.400 11.866 -27.372 1.00 77.94 99 GLU A C 1
ATOM 784 O O . GLU A 1 99 ? 0.793 12.931 -27.421 1.00 77.94 99 GLU A O 1
ATOM 789 N N . LYS A 1 100 ? 1.525 11.077 -28.451 1.00 78.44 100 LYS A N 1
ATOM 790 C CA . LYS A 1 100 ? 0.958 11.422 -29.769 1.00 78.44 100 LYS A CA 1
ATOM 791 C C . LYS A 1 100 ? -0.561 11.587 -29.717 1.00 78.44 100 LYS A C 1
ATOM 793 O O . LYS A 1 100 ? -1.087 12.572 -30.222 1.00 78.44 100 LYS A O 1
ATOM 798 N N . SER A 1 101 ? -1.260 10.673 -29.043 1.00 63.97 101 SER A N 1
ATOM 799 C CA . SER A 1 101 ? -2.714 10.778 -28.862 1.00 63.97 101 SER A CA 1
ATOM 800 C C . SER A 1 101 ? -3.135 11.931 -27.940 1.00 63.97 101 SER A C 1
ATOM 802 O O . SER A 1 101 ? -4.274 12.383 -28.009 1.00 63.97 101 SER A O 1
ATOM 804 N N . ASN A 1 102 ? -2.233 12.419 -27.082 1.00 57.56 102 ASN A N 1
ATOM 805 C CA . ASN A 1 102 ? -2.475 13.557 -26.197 1.00 57.56 102 ASN A CA 1
ATOM 806 C C . ASN A 1 102 ? -2.170 14.896 -26.901 1.00 57.56 102 ASN A C 1
ATOM 808 O O . ASN A 1 102 ? -2.838 15.890 -26.631 1.00 57.56 102 ASN A O 1
ATOM 812 N N . SER A 1 103 ? -1.218 14.922 -27.846 1.00 51.25 103 SER A N 1
ATOM 813 C CA . SER A 1 103 ? -0.874 16.115 -28.637 1.00 51.25 103 SER A CA 1
ATOM 814 C C . SER A 1 103 ? -1.809 16.370 -29.824 1.00 51.25 103 SER A C 1
ATOM 816 O O . SER A 1 103 ? -1.813 17.468 -30.368 1.00 51.25 103 SER A O 1
ATOM 818 N N . GLU A 1 104 ? -2.619 15.393 -30.239 1.00 46.00 104 GLU A N 1
ATOM 819 C CA . GLU A 1 104 ? -3.654 15.585 -31.271 1.00 46.00 104 GLU A CA 1
ATOM 820 C C . GLU A 1 104 ? -4.890 16.360 -30.769 1.00 46.00 104 GLU A C 1
ATOM 822 O O . GLU A 1 104 ? -5.795 16.634 -31.557 1.00 46.00 104 GLU A O 1
ATOM 827 N N . SER A 1 105 ? -4.931 16.755 -29.486 1.00 47.44 105 SER A N 1
ATOM 828 C CA . SER A 1 105 ? -6.060 17.493 -28.898 1.00 47.44 105 SER A CA 1
ATOM 829 C C . SER A 1 105 ? -5.800 18.969 -28.571 1.00 47.44 105 SER A C 1
ATOM 831 O O . SER A 1 105 ? -6.771 19.652 -28.252 1.00 47.44 105 SER A O 1
ATOM 833 N N . ASP A 1 106 ? -4.577 19.499 -28.642 1.00 41.72 106 ASP A N 1
ATOM 834 C CA . ASP A 1 106 ? -4.386 20.951 -28.497 1.00 41.72 106 ASP A CA 1
ATOM 835 C C . ASP A 1 106 ? -3.076 21.407 -29.151 1.00 41.72 106 ASP A C 1
ATO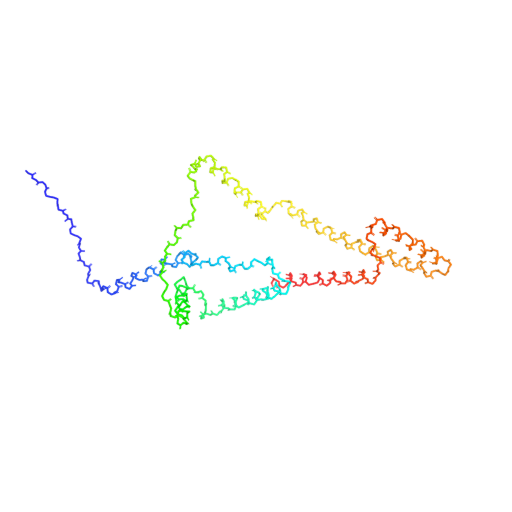M 837 O O . ASP A 1 106 ? -1.974 21.095 -28.698 1.00 41.72 106 ASP A O 1
ATOM 841 N N . GLY A 1 107 ? -3.205 22.109 -30.276 1.00 46.03 107 GLY A N 1
ATOM 842 C CA . GLY A 1 107 ? -2.088 22.575 -31.089 1.00 46.03 107 GLY A CA 1
ATOM 843 C C . GLY A 1 107 ? -1.442 23.826 -30.511 1.00 46.03 107 GLY A C 1
ATOM 844 O O . GLY A 1 107 ? -1.726 24.927 -30.981 1.00 46.03 107 GLY A O 1
ATOM 845 N N . VAL A 1 108 ? -0.548 23.666 -29.535 1.00 40.03 108 VAL A N 1
ATOM 846 C CA . VAL A 1 108 ? 0.372 24.737 -29.131 1.00 40.03 108 VAL A CA 1
ATOM 847 C C . VAL A 1 108 ? 1.750 24.149 -28.831 1.00 40.03 108 VAL A C 1
ATOM 849 O O . VAL A 1 108 ? 1.923 23.363 -27.902 1.00 40.03 108 VAL A O 1
ATOM 852 N N . GLU A 1 109 ? 2.732 24.530 -29.647 1.00 49.28 109 GLU A N 1
ATOM 853 C CA . GLU A 1 109 ? 4.148 24.219 -29.460 1.00 49.28 109 GLU A CA 1
ATOM 854 C C . GLU A 1 109 ? 4.629 24.792 -28.119 1.00 49.28 109 GLU A C 1
ATOM 856 O O . GLU A 1 109 ? 4.543 25.997 -27.885 1.00 49.28 109 GLU A O 1
ATOM 861 N N . VAL A 1 110 ? 5.142 23.939 -27.228 1.00 41.84 110 VAL A N 1
ATOM 862 C CA . VAL A 1 110 ? 5.833 24.387 -26.013 1.00 41.84 110 VAL A CA 1
ATOM 863 C C . VAL A 1 110 ? 7.291 23.962 -26.100 1.00 41.84 110 VAL A C 1
ATOM 865 O O . VAL A 1 110 ? 7.630 22.780 -26.043 1.00 41.84 110 VAL A O 1
ATOM 868 N N . GLU A 1 111 ? 8.144 24.971 -26.255 1.00 43.31 111 GLU A N 1
ATOM 869 C CA . GLU A 1 111 ? 9.598 24.900 -26.195 1.00 43.31 111 GLU A CA 1
ATOM 870 C C . GLU A 1 111 ? 10.068 24.211 -24.904 1.00 43.31 111 GLU A C 1
ATOM 872 O O . GLU A 1 111 ? 9.697 24.577 -23.785 1.00 43.31 111 GLU A O 1
ATOM 877 N N . ILE A 1 112 ? 10.926 23.204 -25.059 1.00 42.00 112 ILE A N 1
ATOM 878 C CA . ILE A 1 112 ? 11.546 22.484 -23.949 1.00 42.00 112 ILE A CA 1
ATOM 879 C C . ILE A 1 112 ? 12.668 23.362 -23.382 1.00 42.00 112 ILE A C 1
ATOM 881 O O . ILE A 1 112 ? 13.800 23.334 -23.863 1.00 42.00 112 ILE A O 1
ATOM 885 N N . ASN A 1 113 ? 12.363 24.128 -22.335 1.00 44.69 113 ASN A N 1
ATOM 886 C CA . ASN A 1 113 ? 13.376 24.743 -21.480 1.00 44.69 113 ASN A CA 1
ATOM 887 C C . ASN A 1 113 ? 13.938 23.694 -20.499 1.00 44.69 113 ASN A C 1
ATOM 889 O O . ASN A 1 113 ? 13.179 23.170 -19.677 1.00 44.69 113 ASN A O 1
ATOM 893 N N . PRO A 1 114 ? 15.253 23.394 -20.506 1.00 43.12 114 PRO A N 1
ATOM 894 C CA . PRO A 1 114 ? 15.869 22.603 -19.451 1.00 43.12 114 PRO A CA 1
ATOM 895 C C . PRO A 1 114 ? 15.938 23.453 -18.177 1.00 43.12 114 PRO A C 1
ATOM 897 O O . PRO A 1 114 ? 16.818 24.291 -17.994 1.00 43.12 114 PRO A O 1
ATOM 900 N N . MET A 1 115 ? 14.978 23.240 -17.284 1.00 37.53 115 MET A N 1
ATOM 901 C CA . MET A 1 115 ? 14.907 23.883 -15.976 1.00 37.53 115 MET A CA 1
ATOM 902 C C . MET A 1 115 ? 15.924 23.236 -15.021 1.00 37.53 115 MET A C 1
ATOM 904 O O . MET A 1 115 ? 15.583 22.410 -14.180 1.00 37.53 115 MET A O 1
ATOM 908 N N . MET A 1 116 ? 17.198 23.598 -15.178 1.00 39.94 116 MET A N 1
ATOM 909 C CA . MET A 1 116 ? 18.248 23.377 -14.179 1.00 39.94 116 MET A CA 1
ATOM 910 C C . MET A 1 116 ? 18.329 24.613 -13.281 1.00 39.94 116 MET A C 1
ATOM 912 O O . MET A 1 116 ? 19.170 25.486 -13.468 1.00 39.94 116 MET A O 1
ATOM 916 N N . SER A 1 117 ? 17.433 24.707 -12.303 1.00 47.31 117 SER A N 1
ATOM 917 C CA . SER A 1 117 ? 17.590 25.631 -11.179 1.00 47.31 117 SER A CA 1
ATOM 918 C C . SER A 1 117 ? 16.935 25.032 -9.942 1.00 47.31 117 SER A C 1
ATOM 920 O O . SER A 1 117 ? 15.725 25.066 -9.742 1.00 47.31 117 SER A O 1
ATOM 922 N N . GLY A 1 1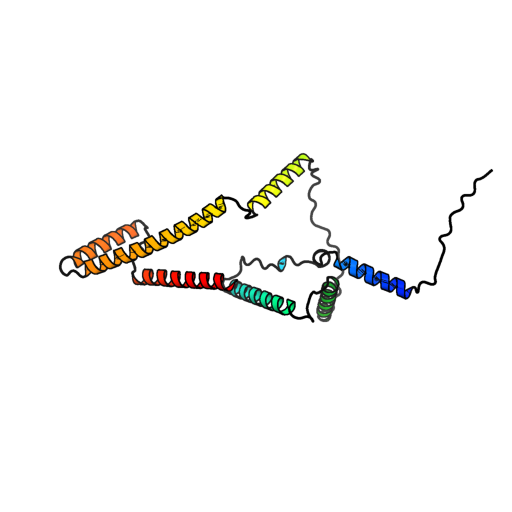18 ? 17.769 24.422 -9.108 1.00 44.03 118 GLY A N 1
ATOM 923 C CA . GLY A 1 118 ? 17.330 23.867 -7.840 1.00 44.03 118 GLY A CA 1
ATOM 924 C C . GLY A 1 118 ? 18.240 22.748 -7.400 1.00 44.03 118 GLY A C 1
ATOM 925 O O . GLY A 1 118 ? 17.904 21.585 -7.595 1.00 44.03 118 GLY A O 1
ATOM 926 N N . LEU A 1 119 ? 19.389 23.120 -6.832 1.00 37.31 119 LEU A N 1
ATOM 927 C CA . LEU A 1 119 ? 19.810 22.718 -5.488 1.00 37.31 119 LEU A CA 1
ATOM 928 C C . LEU A 1 119 ? 21.342 22.790 -5.395 1.00 37.31 119 LEU A C 1
ATOM 930 O O . LEU A 1 119 ? 22.035 21.781 -5.494 1.00 37.31 119 LEU A O 1
ATOM 934 N N . GLU A 1 120 ? 21.867 23.998 -5.190 1.00 45.44 120 GLU A N 1
ATOM 935 C CA . GLU A 1 120 ? 23.128 24.140 -4.463 1.00 45.44 120 GLU A CA 1
ATOM 936 C C . GLU A 1 120 ? 22.922 23.494 -3.089 1.00 45.44 120 GLU A C 1
ATOM 938 O O . GLU A 1 120 ? 22.050 23.901 -2.324 1.00 45.44 120 GLU A O 1
ATOM 943 N N . ASN A 1 121 ? 23.674 22.439 -2.806 1.00 38.78 121 ASN A N 1
ATOM 944 C CA . ASN A 1 121 ? 23.917 21.986 -1.449 1.00 38.78 121 ASN A CA 1
ATOM 945 C C . ASN A 1 121 ? 25.375 21.556 -1.394 1.00 38.78 121 ASN A C 1
ATOM 947 O O . ASN A 1 121 ? 25.726 20.460 -1.825 1.00 38.78 121 ASN A O 1
ATOM 951 N N . ASP A 1 122 ? 26.173 22.488 -0.894 1.00 39.12 122 ASP A N 1
ATOM 952 C CA . ASP A 1 122 ? 27.325 22.287 -0.034 1.00 39.12 122 ASP A CA 1
ATOM 953 C C . ASP A 1 122 ? 28.258 21.122 -0.378 1.00 39.12 122 ASP A C 1
ATOM 955 O O . ASP A 1 122 ? 28.045 19.962 -0.016 1.00 39.12 122 ASP A O 1
ATOM 959 N N . ASP A 1 123 ? 29.401 21.512 -0.937 1.00 46.72 123 ASP A N 1
ATOM 960 C CA . ASP A 1 123 ? 30.680 20.809 -0.908 1.00 46.72 123 ASP A CA 1
ATOM 961 C C . ASP A 1 123 ? 31.199 20.603 0.536 1.00 46.72 123 ASP A C 1
ATOM 963 O O . ASP A 1 123 ? 32.315 20.992 0.894 1.00 46.72 123 ASP A O 1
ATOM 967 N N . GLN A 1 124 ? 30.418 19.962 1.410 1.00 52.94 124 GLN A N 1
ATOM 968 C CA . GLN A 1 124 ? 30.963 19.381 2.633 1.00 52.94 124 GLN A CA 1
ATOM 969 C C . GLN A 1 124 ? 31.726 18.116 2.244 1.00 52.94 124 GLN A C 1
ATOM 971 O O . GLN A 1 124 ? 31.153 17.047 2.035 1.00 52.94 124 GLN A O 1
ATOM 976 N N . SER A 1 125 ? 33.045 18.250 2.126 1.00 49.91 125 SER A N 1
ATOM 977 C CA . SER A 1 125 ? 33.980 17.135 1.984 1.00 49.91 125 SER A CA 1
ATOM 978 C C . SER A 1 125 ? 33.846 16.183 3.179 1.00 49.91 125 SER A C 1
ATOM 980 O O . SER A 1 125 ? 34.455 16.360 4.228 1.00 49.91 125 SER A O 1
ATOM 982 N N . VAL A 1 126 ? 33.002 15.162 3.019 1.00 60.09 126 VAL A N 1
ATOM 983 C CA . VAL A 1 126 ? 32.760 14.130 4.031 1.00 60.09 126 VAL A CA 1
ATOM 984 C C . VAL A 1 126 ? 34.040 13.322 4.205 1.00 60.09 126 VAL A C 1
ATOM 986 O O . VAL A 1 126 ? 34.506 12.652 3.278 1.00 60.09 126 VAL A O 1
ATOM 989 N N . THR A 1 127 ? 34.612 13.360 5.403 1.00 81.00 127 THR A N 1
ATOM 990 C CA . THR A 1 127 ? 35.774 12.527 5.729 1.00 81.00 127 THR A CA 1
ATOM 991 C C . THR A 1 127 ? 35.379 11.045 5.684 1.00 81.00 127 THR A C 1
ATOM 993 O O . THR A 1 127 ? 34.234 10.667 5.939 1.00 81.00 127 THR A O 1
ATOM 996 N N . TYR A 1 128 ? 36.318 10.153 5.353 1.00 78.19 128 TYR A N 1
ATOM 997 C CA . TYR A 1 128 ? 36.038 8.710 5.242 1.00 78.19 128 TYR A CA 1
ATOM 998 C C . TYR A 1 128 ? 35.377 8.124 6.509 1.00 78.19 128 TYR A C 1
ATOM 1000 O O . TYR A 1 128 ? 34.569 7.190 6.442 1.00 78.19 128 TYR A O 1
ATOM 1008 N N . GLU A 1 129 ? 35.683 8.701 7.670 1.00 86.12 129 GLU A N 1
ATOM 1009 C CA . GLU A 1 129 ? 35.089 8.330 8.950 1.00 86.12 129 GLU A CA 1
ATOM 1010 C C . GLU A 1 129 ? 33.611 8.715 9.055 1.00 86.12 129 GLU A C 1
ATOM 1012 O O . GLU A 1 129 ? 32.800 7.887 9.478 1.00 86.12 129 GLU A O 1
ATOM 1017 N N . GLU A 1 130 ? 33.221 9.902 8.594 1.00 85.25 130 GLU A N 1
ATOM 1018 C CA . GLU A 1 130 ? 31.817 10.323 8.544 1.00 85.25 130 GLU A CA 1
ATOM 1019 C C . GLU A 1 130 ? 31.005 9.462 7.575 1.00 85.25 130 GLU A C 1
ATOM 1021 O O . GLU A 1 130 ? 29.867 9.090 7.880 1.00 85.25 130 GLU A O 1
ATOM 1026 N N . LEU A 1 131 ? 31.594 9.046 6.447 1.00 92.19 131 LEU A N 1
ATOM 1027 C CA . LEU A 1 131 ? 30.938 8.118 5.524 1.00 92.19 131 LEU A CA 1
ATOM 1028 C C . LEU A 1 131 ? 30.716 6.747 6.180 1.00 92.19 131 LEU A C 1
ATOM 1030 O O . LEU A 1 131 ? 29.630 6.168 6.066 1.00 92.19 131 LEU A O 1
ATOM 1034 N N . ARG A 1 132 ? 31.707 6.243 6.929 1.00 86.44 132 ARG A N 1
ATOM 1035 C CA . ARG A 1 132 ? 31.565 5.011 7.724 1.00 86.44 132 ARG A CA 1
ATOM 1036 C C . ARG A 1 132 ? 30.492 5.141 8.798 1.00 86.44 132 ARG A C 1
ATOM 1038 O O . ARG A 1 132 ? 29.720 4.200 8.993 1.00 86.44 132 ARG A O 1
ATOM 1045 N N . GLN A 1 133 ? 30.427 6.272 9.492 1.00 92.94 133 GLN A N 1
ATOM 1046 C CA . GLN A 1 133 ? 29.414 6.520 10.518 1.00 92.94 133 GLN A CA 1
ATOM 1047 C C . GLN A 1 133 ? 28.014 6.621 9.905 1.00 92.94 133 GLN A C 1
ATOM 1049 O O . GLN A 1 133 ? 27.077 5.991 10.402 1.00 92.94 133 GLN A O 1
ATOM 1054 N N . ARG A 1 134 ? 27.874 7.313 8.770 1.00 92.06 134 ARG A N 1
ATOM 1055 C CA . ARG A 1 134 ? 26.618 7.413 8.018 1.00 92.06 134 ARG A CA 1
ATOM 1056 C C . ARG A 1 134 ? 26.159 6.050 7.508 1.00 92.06 134 ARG A C 1
ATOM 1058 O O . ARG A 1 134 ? 24.979 5.722 7.635 1.00 92.06 134 ARG A O 1
ATOM 1065 N N . LEU A 1 135 ? 27.081 5.224 7.008 1.00 93.31 135 LEU A N 1
ATOM 1066 C CA . LEU A 1 135 ? 26.788 3.854 6.591 1.00 93.31 135 LEU A CA 1
ATOM 1067 C C . LEU A 1 135 ? 26.337 2.993 7.776 1.00 93.31 135 LEU A C 1
ATOM 1069 O O . LEU A 1 135 ? 25.328 2.301 7.664 1.00 93.31 135 LEU A O 1
ATOM 1073 N N . ARG A 1 136 ? 27.025 3.060 8.925 1.00 88.50 136 ARG A N 1
ATOM 1074 C CA . ARG A 1 136 ? 26.605 2.349 10.146 1.00 88.50 136 ARG A CA 1
ATOM 1075 C C . ARG A 1 136 ? 25.210 2.778 10.588 1.00 88.50 136 ARG A C 1
ATOM 1077 O O . ARG A 1 136 ? 24.364 1.912 10.785 1.00 88.50 136 ARG A O 1
ATOM 1084 N N . ARG A 1 137 ? 24.940 4.087 10.647 1.00 91.12 137 ARG A N 1
ATOM 1085 C CA . ARG A 1 137 ? 23.620 4.632 10.995 1.00 91.12 137 ARG A CA 1
ATOM 1086 C C . ARG A 1 137 ? 22.540 4.143 10.029 1.00 91.12 137 ARG A C 1
ATOM 1088 O O . ARG A 1 137 ? 21.476 3.726 10.474 1.00 91.12 137 ARG A O 1
ATOM 1095 N N . LYS A 1 138 ? 22.825 4.123 8.721 1.00 89.62 138 LYS A N 1
ATOM 1096 C CA . LYS A 1 138 ? 21.869 3.650 7.713 1.00 89.62 138 LYS A CA 1
ATOM 1097 C C . LYS A 1 138 ? 21.647 2.139 7.781 1.00 89.62 138 LYS A C 1
ATOM 1099 O O . LYS A 1 138 ? 20.523 1.683 7.603 1.00 89.62 138 LYS A O 1
ATOM 1104 N N . ILE A 1 139 ? 22.688 1.357 8.066 1.00 86.25 139 ILE A N 1
ATOM 1105 C CA . ILE A 1 139 ? 22.568 -0.089 8.284 1.00 86.25 139 ILE A CA 1
ATOM 1106 C C . ILE A 1 139 ? 21.739 -0.377 9.542 1.00 86.25 139 ILE A C 1
ATOM 1108 O O . ILE A 1 139 ? 20.892 -1.262 9.483 1.00 86.25 139 ILE A O 1
ATOM 1112 N N . GLU A 1 140 ? 21.952 0.352 10.640 1.00 84.19 140 GLU A N 1
ATOM 1113 C CA . GLU A 1 140 ? 21.180 0.236 11.890 1.00 84.19 140 GLU A CA 1
ATOM 1114 C C . GLU A 1 140 ? 19.698 0.570 11.658 1.00 84.19 140 GLU A C 1
ATOM 1116 O O . GLU A 1 140 ? 18.822 -0.224 11.993 1.00 84.19 140 GLU A O 1
ATOM 1121 N N . GLU A 1 141 ? 19.417 1.684 10.976 1.00 82.62 141 GLU A N 1
ATOM 1122 C CA . GLU A 1 141 ? 18.066 2.105 10.580 1.00 82.62 141 GLU A CA 1
ATOM 1123 C C . GLU A 1 141 ? 17.366 1.021 9.739 1.00 82.62 141 GLU A C 1
ATOM 1125 O O . GLU A 1 141 ? 16.258 0.586 10.052 1.00 82.62 141 GLU A O 1
ATOM 1130 N N . LEU A 1 142 ? 18.056 0.493 8.721 1.00 81.69 142 LEU A N 1
ATOM 1131 C CA . LEU A 1 142 ? 17.538 -0.576 7.860 1.00 81.69 142 LEU A CA 1
ATOM 1132 C C . LEU A 1 142 ? 17.460 -1.942 8.558 1.00 81.69 142 LEU A C 1
ATOM 1134 O O . LEU A 1 142 ? 16.789 -2.846 8.057 1.00 81.69 142 LEU A O 1
ATOM 1138 N N . ARG A 1 143 ? 18.187 -2.158 9.657 1.00 78.44 143 ARG A N 1
ATOM 1139 C CA . ARG A 1 143 ? 18.075 -3.368 10.488 1.00 78.44 143 ARG A CA 1
ATOM 1140 C C . ARG A 1 143 ? 16.905 -3.257 11.459 1.00 78.44 143 ARG A C 1
ATOM 1142 O O . ARG A 1 143 ? 16.228 -4.259 11.654 1.00 78.44 143 ARG A O 1
ATOM 1149 N N . GLY A 1 144 ? 16.632 -2.066 11.994 1.00 65.25 144 GLY A N 1
ATOM 1150 C CA . GLY A 1 144 ? 15.453 -1.796 12.819 1.00 65.25 144 GLY A CA 1
ATOM 1151 C C . GLY A 1 144 ? 14.136 -1.956 12.055 1.00 65.25 144 GLY A C 1
ATOM 1152 O O . GLY A 1 144 ? 13.157 -2.434 12.622 1.00 65.25 144 GLY A O 1
ATOM 1153 N N . ASP A 1 145 ? 14.131 -1.629 10.759 1.00 57.56 145 ASP A N 1
ATOM 1154 C CA . ASP A 1 145 ? 12.928 -1.704 9.916 1.00 57.56 145 ASP A CA 1
ATOM 1155 C C . ASP A 1 145 ? 12.724 -3.085 9.256 1.00 57.56 145 ASP A C 1
ATOM 1157 O O . ASP A 1 145 ? 11.621 -3.475 8.863 1.00 57.56 145 ASP A O 1
ATOM 1161 N N . ARG A 1 146 ? 13.784 -3.902 9.182 1.00 58.25 146 ARG A N 1
ATOM 1162 C CA . ARG A 1 146 ? 13.663 -5.300 8.765 1.00 58.25 146 ARG A CA 1
ATOM 1163 C C . ARG A 1 146 ? 13.202 -6.128 9.953 1.00 58.25 146 ARG A C 1
ATOM 1165 O O . ARG A 1 146 ? 13.960 -6.387 10.879 1.00 58.25 146 ARG A O 1
ATOM 1172 N N . ASN A 1 147 ? 11.973 -6.632 9.872 1.00 54.12 147 ASN A N 1
ATOM 1173 C CA . ASN A 1 147 ? 11.364 -7.602 10.789 1.00 54.12 147 ASN A CA 1
ATOM 1174 C C . ASN A 1 147 ? 12.060 -8.993 10.738 1.00 54.12 147 ASN A C 1
ATOM 1176 O O . ASN A 1 147 ? 11.412 -10.037 10.660 1.00 54.12 147 ASN A O 1
ATOM 1180 N N . CYS A 1 148 ? 13.393 -9.015 10.749 1.00 41.03 148 CYS A N 1
ATOM 1181 C CA . CYS A 1 148 ? 14.249 -10.182 10.847 1.00 41.03 148 CYS A CA 1
ATOM 1182 C C . CYS A 1 148 ? 14.344 -10.579 12.324 1.00 41.03 148 CYS A C 1
ATOM 1184 O O . CYS A 1 148 ? 15.068 -9.966 13.100 1.00 41.03 148 CYS A O 1
ATOM 1186 N N . GLY A 1 149 ? 13.561 -11.583 12.719 1.00 50.38 149 GLY A N 1
ATOM 1187 C CA . GLY A 1 149 ? 13.965 -12.561 13.735 1.00 50.38 149 GLY A CA 1
ATOM 1188 C C . GLY A 1 149 ? 14.335 -12.084 15.144 1.00 50.38 149 GLY A C 1
ATOM 1189 O O . GLY A 1 149 ? 14.861 -12.893 15.902 1.00 50.38 149 GLY A O 1
ATOM 1190 N N . SER A 1 150 ? 14.069 -10.837 15.546 1.00 48.19 150 SER A N 1
ATOM 1191 C CA . SER A 1 150 ? 14.277 -10.432 16.939 1.00 48.19 150 SER A CA 1
ATOM 1192 C C . SER A 1 150 ? 13.404 -11.305 17.845 1.00 48.19 150 SER A C 1
ATOM 1194 O O . SER A 1 150 ? 12.182 -11.380 17.665 1.00 48.19 150 SER A O 1
ATOM 1196 N N . SER A 1 151 ? 14.020 -11.966 18.831 1.00 58.78 151 SER A N 1
ATOM 1197 C CA . SER A 1 151 ? 13.316 -12.759 19.851 1.00 58.78 151 SER A CA 1
ATOM 1198 C C . SER A 1 151 ? 12.190 -11.964 20.531 1.00 58.78 151 SER A C 1
ATOM 1200 O O . SER A 1 151 ? 11.206 -12.536 21.005 1.00 58.78 151 SER A O 1
ATOM 1202 N N . GLU A 1 152 ? 12.286 -10.635 20.507 1.00 56.97 152 GLU A N 1
ATOM 1203 C CA . GLU A 1 152 ? 11.274 -9.705 20.978 1.00 56.97 152 GLU A CA 1
ATOM 1204 C C . GLU A 1 152 ? 9.973 -9.765 20.159 1.00 56.97 152 GLU A C 1
ATOM 1206 O O . GLU A 1 152 ? 8.891 -9.769 20.736 1.00 56.97 152 GLU A O 1
ATOM 1211 N N . ASN A 1 153 ? 10.026 -9.913 18.832 1.00 54.50 153 ASN A N 1
ATOM 1212 C CA . ASN A 1 153 ? 8.818 -10.010 18.001 1.00 54.50 153 ASN A CA 1
ATOM 1213 C C . ASN A 1 153 ? 8.107 -11.364 18.165 1.00 54.50 153 ASN A C 1
ATOM 1215 O O . ASN A 1 153 ? 6.872 -11.424 18.156 1.00 54.50 153 ASN A O 1
ATOM 1219 N N . ALA A 1 154 ? 8.858 -12.446 18.399 1.00 59.75 154 ALA A N 1
ATOM 1220 C CA . ALA A 1 154 ? 8.288 -13.737 18.787 1.00 59.75 154 ALA A CA 1
ATOM 1221 C C . ALA A 1 154 ? 7.616 -13.659 20.172 1.00 59.75 154 ALA A C 1
ATOM 1223 O O . ALA A 1 154 ? 6.492 -14.148 20.343 1.00 59.75 154 ALA A O 1
ATOM 1224 N N . LYS A 1 155 ? 8.249 -12.968 21.133 1.00 61.25 155 LYS A N 1
ATOM 1225 C CA . LYS A 1 155 ? 7.652 -12.652 22.440 1.00 61.25 155 LYS A CA 1
ATOM 1226 C C . LYS A 1 155 ? 6.387 -11.803 22.287 1.00 61.25 155 LYS A C 1
ATOM 1228 O O . LYS A 1 155 ? 5.353 -12.221 22.792 1.00 61.25 155 LYS A O 1
ATOM 1233 N N . ARG A 1 156 ? 6.401 -10.721 21.498 1.00 61.69 156 ARG A N 1
ATOM 1234 C CA . ARG A 1 156 ? 5.225 -9.864 21.228 1.00 61.69 156 ARG A CA 1
ATOM 1235 C C . ARG A 1 156 ? 4.074 -10.630 20.577 1.00 61.69 156 ARG A C 1
ATOM 1237 O O . ARG A 1 156 ? 2.913 -10.384 20.900 1.00 61.69 156 ARG A O 1
ATOM 1244 N N . ARG A 1 157 ? 4.352 -11.584 19.678 1.00 61.38 157 ARG A N 1
ATOM 1245 C CA . ARG A 1 157 ? 3.311 -12.440 19.075 1.00 61.38 157 ARG A CA 1
ATOM 1246 C C . ARG A 1 157 ? 2.714 -13.413 20.099 1.00 61.38 157 ARG A C 1
ATOM 1248 O O . ARG A 1 157 ? 1.495 -13.584 20.124 1.00 61.38 157 ARG A O 1
ATOM 1255 N N . LYS A 1 158 ? 3.541 -14.017 20.961 1.00 63.28 158 LYS A N 1
ATOM 1256 C CA . LYS A 1 158 ? 3.094 -14.893 22.063 1.00 63.28 158 LYS A CA 1
ATOM 1257 C C . LYS A 1 158 ? 2.311 -14.112 23.125 1.00 63.28 158 LYS A C 1
ATOM 1259 O O . LYS A 1 158 ? 1.276 -14.581 23.586 1.00 63.28 158 LYS A O 1
ATOM 1264 N N . GLU A 1 159 ? 2.748 -12.900 23.439 1.00 65.69 159 GLU A N 1
ATOM 1265 C CA . GLU A 1 159 ? 2.103 -11.987 24.379 1.00 65.69 159 GLU A CA 1
ATOM 1266 C C . GLU A 1 159 ? 0.759 -11.475 23.847 1.00 65.69 159 GLU A C 1
ATOM 1268 O O . GLU A 1 159 ? -0.233 -11.519 24.569 1.00 65.69 159 GLU A O 1
ATOM 1273 N N . LYS A 1 160 ? 0.668 -11.101 22.560 1.00 64.62 160 LYS A N 1
ATOM 1274 C CA . LYS A 1 160 ? -0.617 -10.777 21.911 1.00 64.62 160 LYS A CA 1
ATOM 1275 C C . LYS A 1 160 ? -1.605 -11.941 21.986 1.00 64.62 160 LYS A C 1
ATOM 1277 O O . LYS A 1 160 ? -2.761 -11.727 22.345 1.00 64.62 160 LYS A O 1
ATOM 1282 N N . ARG A 1 161 ? -1.152 -13.169 21.700 1.00 63.53 161 ARG A N 1
ATOM 1283 C CA . ARG A 1 161 ? -1.984 -14.379 21.834 1.00 63.53 161 ARG A CA 1
ATOM 1284 C C . ARG A 1 161 ? -2.425 -14.608 23.287 1.00 63.53 161 ARG A C 1
ATOM 1286 O O . ARG A 1 161 ? -3.591 -14.912 23.524 1.00 63.53 161 ARG A O 1
ATOM 1293 N N . GLY A 1 162 ? -1.533 -14.399 24.257 1.00 64.31 162 GLY A N 1
ATOM 1294 C CA . GLY A 1 162 ? -1.845 -14.492 25.689 1.00 64.31 162 GLY A CA 1
ATOM 1295 C C . GLY A 1 162 ? -2.854 -13.438 26.162 1.00 64.31 162 GLY A C 1
ATOM 1296 O O . GLY A 1 162 ? -3.827 -13.774 26.839 1.00 64.31 162 GLY A O 1
ATOM 1297 N N . MET A 1 163 ? -2.685 -12.178 25.751 1.00 58.44 163 MET A N 1
ATOM 1298 C CA . MET A 1 163 ? -3.617 -11.086 26.053 1.00 58.44 163 MET A CA 1
ATOM 1299 C C . MET A 1 163 ? -5.010 -11.339 25.469 1.00 58.44 163 MET A C 1
ATOM 1301 O O . MET A 1 163 ? -6.017 -11.066 26.126 1.00 58.44 163 MET A O 1
ATOM 1305 N N . GLU A 1 164 ? -5.094 -11.887 24.257 1.00 64.06 16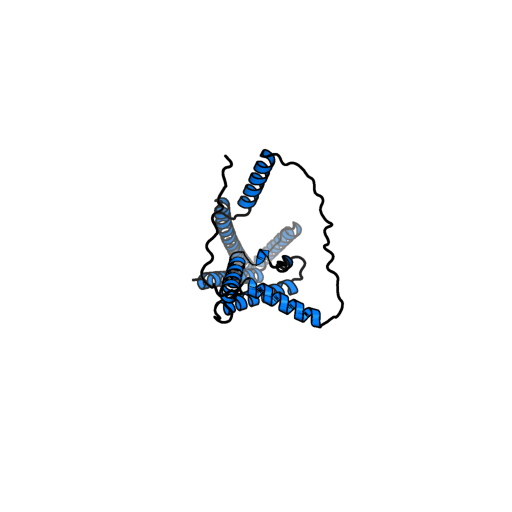4 GLU A N 1
ATOM 1306 C CA . GLU A 1 164 ? -6.374 -12.214 23.631 1.00 64.06 164 GLU A CA 1
ATOM 1307 C C . GLU A 1 164 ? -7.108 -13.339 24.375 1.00 64.06 164 GLU A C 1
ATOM 1309 O O . GLU A 1 164 ? -8.301 -13.212 24.668 1.00 64.06 164 GLU A O 1
ATOM 1314 N N . GLN A 1 165 ? -6.398 -14.400 24.767 1.00 63.50 165 GLN A N 1
ATOM 1315 C CA . GLN A 1 165 ? -6.963 -15.467 25.601 1.00 63.50 165 GLN A CA 1
ATOM 1316 C C . GLN A 1 165 ? -7.431 -14.935 26.962 1.00 63.50 165 GLN A C 1
ATOM 1318 O O . GLN A 1 165 ? -8.520 -15.282 27.432 1.00 63.50 165 GLN A O 1
ATOM 1323 N N . GLN A 1 166 ? -6.658 -14.039 27.580 1.00 64.62 166 GLN A N 1
ATOM 1324 C CA . GLN A 1 166 ? -7.032 -13.412 28.845 1.00 64.62 166 GLN A CA 1
ATOM 1325 C C . GLN A 1 166 ? -8.272 -12.520 28.693 1.00 64.62 166 GLN A C 1
ATOM 1327 O O . GLN A 1 166 ? -9.146 -12.537 29.563 1.00 64.62 166 GLN A O 1
ATOM 1332 N N . LYS A 1 167 ? -8.397 -11.788 27.580 1.00 66.56 167 LYS A N 1
ATOM 1333 C CA . LYS A 1 167 ? -9.584 -10.982 27.270 1.00 66.56 167 LYS A CA 1
ATOM 1334 C C . LYS A 1 167 ? -10.829 -11.857 27.105 1.00 66.56 167 LYS A C 1
ATOM 1336 O O . LYS A 1 167 ? -11.836 -11.579 27.751 1.00 66.56 167 LYS A O 1
ATOM 1341 N N . ARG A 1 168 ? -10.739 -12.965 26.358 1.00 62.97 168 ARG A N 1
ATOM 1342 C CA . ARG A 1 168 ? -11.842 -13.939 26.223 1.00 62.97 168 ARG A CA 1
ATOM 1343 C C . ARG A 1 168 ? -12.247 -14.543 27.575 1.00 62.97 168 ARG A C 1
ATOM 1345 O O . ARG A 1 168 ? -13.435 -14.698 27.851 1.00 62.97 168 ARG A O 1
ATOM 1352 N N . LYS A 1 169 ? -11.280 -14.831 28.457 1.00 68.06 169 LYS A N 1
ATOM 1353 C CA . LYS A 1 169 ? -11.547 -15.330 29.822 1.00 68.06 169 LYS A CA 1
ATOM 1354 C C . LYS A 1 169 ? -12.223 -14.277 30.712 1.00 68.06 169 LYS A C 1
ATOM 1356 O O . LYS A 1 169 ? -13.092 -14.619 31.510 1.00 68.06 169 LYS A O 1
ATOM 1361 N N . ARG A 1 170 ? -11.860 -12.998 30.572 1.00 65.88 170 ARG A N 1
ATOM 1362 C CA . ARG A 1 170 ? -12.514 -11.891 31.294 1.00 65.88 170 ARG A CA 1
ATOM 1363 C C . ARG A 1 170 ? -13.943 -11.661 30.804 1.00 65.88 170 ARG A C 1
ATOM 1365 O O . ARG A 1 170 ? -14.826 -11.495 31.636 1.00 65.88 170 ARG A O 1
ATOM 1372 N N . GLU A 1 171 ? -14.174 -11.712 29.493 1.00 65.69 171 GLU A N 1
ATOM 1373 C CA . GLU A 1 171 ? -15.505 -11.544 28.888 1.00 65.69 171 GLU A CA 1
ATOM 1374 C C . GLU A 1 171 ? -16.455 -12.710 29.218 1.00 65.69 171 GLU A C 1
ATOM 1376 O O . GLU A 1 171 ? -17.640 -12.501 29.479 1.00 65.69 171 GLU A O 1
ATOM 1381 N N . SER A 1 172 ? -15.953 -13.947 29.279 1.00 62.81 172 SER A N 1
ATOM 1382 C CA . SER A 1 172 ? -16.763 -15.084 29.736 1.00 62.81 172 SER A CA 1
ATOM 1383 C C . SER A 1 172 ? -17.030 -15.040 31.245 1.00 62.81 172 SER A C 1
ATOM 1385 O O . SER A 1 172 ? -18.125 -15.388 31.691 1.00 62.81 172 SER A O 1
ATOM 1387 N N . GLY A 1 173 ? -16.066 -14.564 32.039 1.00 70.50 173 GLY A N 1
ATOM 1388 C CA . GLY A 1 173 ? -16.224 -14.349 33.477 1.00 70.50 173 GLY A CA 1
ATOM 1389 C C . GLY A 1 173 ? -17.231 -13.248 33.818 1.00 70.50 173 GLY A C 1
ATOM 1390 O O . GLY A 1 173 ? -18.036 -13.426 34.732 1.00 70.50 173 GLY A O 1
ATOM 1391 N N . SER A 1 174 ? -17.242 -12.140 33.072 1.00 69.12 174 SER A N 1
ATOM 1392 C CA . SER A 1 174 ? -18.230 -11.071 33.260 1.00 69.12 174 SER A CA 1
ATOM 1393 C C . SER A 1 174 ? -19.641 -11.530 32.892 1.00 69.12 174 SER A C 1
ATOM 1395 O O . SER A 1 174 ? -20.570 -11.261 33.648 1.00 69.12 174 SER A O 1
ATOM 1397 N N . LEU A 1 175 ? -19.807 -12.323 31.826 1.00 69.44 175 LEU A N 1
ATOM 1398 C CA . LEU A 1 175 ? -21.097 -12.949 31.504 1.00 69.44 175 LEU A CA 1
ATOM 1399 C C . LEU A 1 175 ? -21.629 -13.836 32.636 1.00 69.44 175 LEU A C 1
ATOM 1401 O O . LEU A 1 175 ? -22.829 -13.820 32.904 1.00 69.44 175 LEU A O 1
ATOM 1405 N N . LYS A 1 176 ? -20.762 -14.638 33.271 1.00 74.69 176 LYS A N 1
ATOM 1406 C CA . LYS A 1 176 ? -21.158 -15.517 34.384 1.00 74.69 176 LYS A CA 1
ATOM 1407 C C . LYS A 1 176 ? -21.627 -14.705 35.587 1.00 74.69 176 LYS A C 1
ATOM 1409 O O . LYS A 1 176 ? -22.744 -14.913 36.047 1.00 74.69 176 LYS A O 1
ATOM 1414 N N . ARG A 1 177 ? -20.829 -13.717 36.005 1.00 73.56 177 ARG A N 1
ATOM 1415 C CA . ARG A 1 177 ? -21.175 -12.810 37.113 1.00 73.56 177 ARG A CA 1
ATOM 1416 C C . ARG A 1 177 ? -22.480 -12.061 36.853 1.00 73.56 177 ARG A C 1
ATOM 1418 O O . ARG A 1 177 ? -23.264 -11.861 37.764 1.00 73.56 177 ARG A O 1
ATOM 1425 N N . GLN A 1 178 ? -22.751 -11.670 35.611 1.00 72.44 178 GLN A N 1
ATOM 1426 C CA . GLN A 1 178 ? -24.012 -11.008 35.280 1.00 72.44 178 GLN A CA 1
ATOM 1427 C C . GLN A 1 178 ? -25.222 -11.927 35.311 1.00 72.44 178 GLN A C 1
ATOM 1429 O O . GLN A 1 178 ? -26.283 -11.474 35.722 1.00 72.44 178 GLN A O 1
ATOM 1434 N N . LYS A 1 179 ? -25.085 -13.185 34.878 1.00 75.00 179 LYS A N 1
ATOM 1435 C CA . LYS A 1 179 ? -26.169 -14.172 34.990 1.00 75.00 179 LYS A CA 1
ATOM 1436 C C . LYS A 1 179 ? -26.515 -14.441 36.450 1.00 75.00 179 LYS A C 1
ATOM 1438 O O . LYS A 1 179 ? -27.686 -14.420 36.789 1.00 75.00 179 LYS A O 1
ATOM 1443 N N . GLU A 1 180 ? -25.499 -14.593 37.291 1.00 77.19 180 GLU A N 1
ATOM 1444 C CA . GLU A 1 180 ? -25.649 -14.782 38.737 1.00 77.19 180 GLU A CA 1
ATOM 1445 C C . GLU A 1 180 ? -26.321 -13.567 39.401 1.00 77.19 180 GLU A C 1
ATOM 1447 O O . GLU A 1 180 ? -27.209 -13.715 40.233 1.00 77.19 180 GLU A O 1
ATOM 1452 N N . LEU A 1 181 ? -25.986 -12.346 38.965 1.00 69.38 181 LEU A N 1
ATOM 1453 C CA . LEU A 1 181 ? -26.666 -11.128 39.416 1.00 69.38 181 LEU A CA 1
ATOM 1454 C C . LEU A 1 181 ? -28.091 -10.974 38.878 1.00 69.38 181 LEU A C 1
ATOM 1456 O O . LEU A 1 181 ? -28.913 -10.343 39.532 1.00 69.38 181 LEU A O 1
ATOM 1460 N N . GLU A 1 182 ? -28.384 -11.480 37.683 1.00 73.62 182 GLU A N 1
ATOM 1461 C CA . GLU A 1 182 ? -29.745 -11.551 37.136 1.00 73.62 182 GLU A CA 1
ATOM 1462 C C . GLU A 1 182 ? -30.599 -12.535 37.939 1.00 73.62 182 GLU A C 1
ATOM 1464 O O . GLU A 1 182 ? -31.739 -12.232 38.271 1.00 73.62 182 GLU A O 1
ATOM 1469 N N . GLU A 1 183 ? -30.027 -13.680 38.300 1.00 77.94 183 GLU A N 1
ATOM 1470 C CA . GLU A 1 183 ? -30.669 -14.721 39.100 1.00 77.94 183 GLU A CA 1
ATOM 1471 C C . GLU A 1 183 ? -30.928 -14.242 40.533 1.00 77.94 183 GLU A C 1
ATOM 1473 O O . GLU A 1 183 ? -32.068 -14.265 40.986 1.00 77.94 183 GLU A O 1
ATOM 1478 N N . ALA A 1 184 ? -29.935 -13.628 41.181 1.00 76.25 184 ALA A N 1
ATOM 1479 C CA . ALA A 1 184 ? -30.081 -13.030 42.511 1.00 76.25 184 ALA A CA 1
ATOM 1480 C C . ALA A 1 184 ? -31.045 -11.824 42.557 1.00 76.25 184 ALA A C 1
ATOM 1482 O O . ALA A 1 184 ? -31.499 -11.418 43.626 1.00 76.25 184 ALA A O 1
ATOM 1483 N N . LYS A 1 185 ? -31.363 -11.210 41.407 1.00 74.38 185 LYS A N 1
ATOM 1484 C CA . LYS A 1 185 ? -32.389 -10.157 41.304 1.00 74.38 185 LYS A CA 1
ATOM 1485 C C . LYS A 1 185 ? -33.808 -10.710 41.174 1.00 74.38 185 LYS A C 1
ATOM 1487 O O . LYS A 1 185 ? -34.743 -9.944 41.399 1.00 74.38 185 LYS A O 1
ATOM 1492 N N . LYS A 1 186 ? -33.971 -11.986 40.811 1.00 75.81 186 LYS A N 1
ATOM 1493 C CA . LYS A 1 186 ? -35.283 -12.644 40.695 1.00 75.81 186 LYS A CA 1
ATOM 1494 C C . LYS A 1 186 ? -35.840 -13.103 42.042 1.00 75.81 186 LYS A C 1
ATOM 1496 O O . LYS A 1 186 ? -37.036 -13.359 42.121 1.00 75.81 186 LYS A O 1
ATOM 1501 N N . ASP A 1 187 ? -35.012 -13.145 43.087 1.00 77.12 187 ASP A N 1
ATOM 1502 C CA . ASP A 1 187 ? -35.457 -13.464 44.443 1.00 77.12 187 ASP A CA 1
ATOM 1503 C C . ASP A 1 187 ? -36.443 -12.403 44.974 1.00 77.12 187 ASP A C 1
ATOM 1505 O O . ASP A 1 187 ? -36.075 -11.224 45.058 1.00 77.12 187 ASP A O 1
ATOM 1509 N N . PRO A 1 188 ? -37.666 -12.789 45.390 1.00 70.50 188 PRO A N 1
ATOM 1510 C CA . PRO A 1 188 ? -38.716 -11.840 45.769 1.00 70.50 188 PRO A CA 1
ATOM 1511 C C . PRO A 1 188 ? -38.399 -11.043 47.046 1.00 70.50 188 PRO A C 1
ATOM 1513 O O . PRO A 1 188 ? -38.807 -9.890 47.156 1.00 70.50 188 PRO A O 1
ATOM 1516 N N . GLU A 1 189 ? -37.626 -11.596 47.988 1.00 72.00 189 GLU A N 1
ATOM 1517 C CA . GLU A 1 189 ? -37.263 -10.897 49.234 1.00 72.00 189 GLU A CA 1
ATOM 1518 C C . GLU A 1 189 ? -35.995 -10.037 49.115 1.00 72.00 189 GLU A C 1
ATOM 1520 O O . GLU A 1 189 ? -35.916 -8.932 49.655 1.00 72.00 189 GLU A O 1
ATOM 1525 N N . LYS A 1 190 ? -34.964 -10.537 48.422 1.00 74.75 190 LYS A N 1
ATOM 1526 C CA . LYS A 1 190 ? -33.618 -9.929 48.416 1.00 74.75 190 LYS A CA 1
ATOM 1527 C C . LYS A 1 190 ? -33.290 -9.202 47.112 1.00 74.75 190 LYS A C 1
ATOM 1529 O O . LYS A 1 190 ? -32.420 -8.324 47.111 1.00 74.75 190 LYS A O 1
ATOM 1534 N N . GLY A 1 191 ? -34.016 -9.481 46.028 1.00 74.81 191 GLY A N 1
ATOM 1535 C CA . GLY A 1 191 ? -33.739 -8.953 44.693 1.00 74.81 191 GLY A CA 1
ATOM 1536 C C . GLY A 1 191 ? -33.819 -7.429 44.609 1.00 74.81 191 GLY A C 1
ATOM 1537 O O . GLY A 1 191 ? -32.952 -6.790 44.005 1.00 74.81 191 GLY A O 1
ATOM 1538 N N . GLY A 1 192 ? -34.778 -6.814 45.308 1.00 74.31 192 GLY A N 1
ATOM 1539 C CA . GLY A 1 192 ? -34.908 -5.354 45.373 1.00 74.31 192 GLY A CA 1
ATOM 1540 C C . GLY A 1 192 ? -33.708 -4.669 46.040 1.00 74.31 192 GLY A C 1
ATOM 1541 O O . GLY A 1 192 ? -33.201 -3.659 45.542 1.00 74.31 192 GLY A O 1
ATOM 1542 N N . VAL A 1 193 ? -33.199 -5.240 47.136 1.00 78.81 193 VAL A N 1
ATOM 1543 C CA . VAL A 1 193 ? -32.035 -4.713 47.870 1.00 78.81 193 VAL A CA 1
ATOM 1544 C C . VAL A 1 193 ? -30.747 -4.918 47.068 1.00 78.81 193 VAL A C 1
ATOM 1546 O O . VAL A 1 193 ? -29.913 -4.012 46.989 1.00 78.81 193 VAL A O 1
ATOM 1549 N N . ILE A 1 194 ? -30.591 -6.079 46.429 1.00 77.56 194 ILE A N 1
ATOM 1550 C CA . ILE A 1 194 ? -29.432 -6.412 45.587 1.00 77.56 194 ILE A CA 1
ATOM 1551 C C . ILE A 1 194 ? -29.389 -5.507 44.351 1.00 77.56 194 ILE A C 1
ATOM 1553 O O . ILE A 1 194 ? -28.328 -4.972 44.018 1.00 77.56 194 ILE A O 1
ATOM 1557 N N . SER A 1 195 ? -30.537 -5.261 43.714 1.00 77.69 195 SER A N 1
ATOM 1558 C CA . SER A 1 195 ? -30.646 -4.370 42.556 1.00 77.69 195 SER A CA 1
ATOM 1559 C C . SER A 1 195 ? -30.233 -2.934 42.891 1.00 77.69 195 SER A C 1
ATOM 1561 O O . SER A 1 195 ? -29.396 -2.365 42.187 1.00 77.69 195 SER A O 1
ATOM 1563 N N . LYS A 1 196 ? -30.721 -2.382 44.013 1.00 84.44 196 LYS A N 1
ATOM 1564 C CA . LYS A 1 196 ? -30.343 -1.040 44.500 1.00 84.44 196 LYS A CA 1
ATOM 1565 C C . LYS A 1 196 ? -28.853 -0.941 44.844 1.00 84.44 196 LYS A C 1
ATOM 1567 O O . LYS A 1 196 ? -28.180 -0.000 44.432 1.00 84.44 196 LYS A O 1
ATOM 1572 N N . LYS A 1 197 ? -28.302 -1.938 45.546 1.00 87.19 197 LYS A N 1
ATOM 1573 C CA . LYS A 1 197 ? -26.863 -1.983 45.866 1.00 87.19 197 LYS A CA 1
ATOM 1574 C C . LYS A 1 197 ? -26.004 -2.035 44.600 1.00 87.19 197 LYS A C 1
ATOM 1576 O O . LYS A 1 197 ? -24.982 -1.355 44.531 1.00 87.19 197 LYS A O 1
ATOM 1581 N N . HIS A 1 198 ? -26.404 -2.818 43.598 1.00 85.06 198 HIS A N 1
ATOM 1582 C CA . HIS A 1 198 ? -25.680 -2.898 42.329 1.00 85.06 198 HIS A CA 1
ATOM 1583 C C . HIS A 1 198 ? -25.783 -1.618 41.500 1.00 85.06 198 HIS A C 1
ATOM 1585 O O . HIS A 1 198 ? -24.778 -1.198 40.926 1.00 85.06 198 HIS A O 1
ATOM 1591 N N . SER A 1 199 ? -26.956 -0.981 41.447 1.00 84.25 199 SER A N 1
ATOM 1592 C CA . SER A 1 199 ? -27.135 0.260 40.690 1.00 84.25 199 SER A CA 1
ATOM 1593 C C . SER A 1 199 ? -26.340 1.416 41.296 1.00 84.25 199 SER A C 1
ATOM 1595 O O . SER A 1 199 ? -25.679 2.143 40.555 1.00 84.25 199 SER A O 1
ATOM 1597 N N . TRP A 1 200 ? -26.308 1.538 42.626 1.00 87.06 200 TRP A N 1
ATOM 1598 C CA . TRP A 1 200 ? -25.512 2.557 43.318 1.00 87.06 200 TRP A CA 1
ATOM 1599 C C . TRP A 1 200 ? -24.009 2.342 43.161 1.00 87.06 200 TRP A C 1
ATOM 1601 O O . TRP A 1 200 ? -23.289 3.289 42.855 1.00 87.06 200 TRP A O 1
ATOM 1611 N N . LYS A 1 201 ? -23.529 1.096 43.274 1.00 87.62 201 LYS A N 1
ATOM 1612 C CA . LYS A 1 201 ? -22.120 0.770 42.999 1.00 87.62 201 LYS A CA 1
ATOM 1613 C C . LYS A 1 201 ? -21.728 1.133 41.564 1.00 87.62 201 LYS A C 1
ATOM 1615 O O . LYS A 1 201 ? -20.696 1.763 41.358 1.00 87.62 201 LYS A O 1
ATOM 1620 N N . ALA A 1 202 ? -22.569 0.800 40.582 1.00 86.62 202 ALA A N 1
ATOM 1621 C CA . ALA A 1 202 ? -22.322 1.149 39.184 1.00 86.62 202 ALA A CA 1
ATOM 1622 C C . ALA A 1 202 ? -22.342 2.670 38.945 1.00 86.62 202 ALA A C 1
ATOM 1624 O O . ALA A 1 202 ? -21.517 3.178 38.188 1.00 86.62 202 ALA A O 1
ATOM 1625 N N . ALA A 1 203 ? -23.256 3.406 39.584 1.00 86.50 203 ALA A N 1
ATOM 1626 C CA . ALA A 1 203 ? -23.310 4.866 39.508 1.00 86.50 203 ALA A CA 1
ATOM 1627 C C . ALA A 1 203 ? -22.055 5.518 40.110 1.00 86.50 203 ALA A C 1
ATOM 1629 O O . ALA A 1 203 ? -21.457 6.378 39.468 1.00 86.50 203 ALA A O 1
ATOM 1630 N N . ALA A 1 204 ? -21.599 5.045 41.274 1.00 90.56 204 ALA A N 1
ATOM 1631 C CA . ALA A 1 204 ? -20.364 5.511 41.903 1.00 90.56 204 ALA A CA 1
ATOM 1632 C C . ALA A 1 204 ? -19.132 5.250 41.019 1.00 90.56 204 ALA A C 1
ATOM 1634 O O . ALA A 1 204 ? -18.309 6.141 40.824 1.00 90.56 204 ALA A O 1
ATOM 1635 N N . SER A 1 205 ? -19.027 4.063 40.407 1.00 86.44 205 SER A N 1
ATOM 1636 C CA . SER A 1 205 ? -17.943 3.769 39.460 1.00 86.44 205 SER A CA 1
ATOM 1637 C C . SER A 1 205 ? -17.979 4.666 38.217 1.00 86.44 205 SER A C 1
ATOM 1639 O O . SER A 1 205 ? -16.926 5.106 37.762 1.00 86.44 205 SER A O 1
ATOM 1641 N N . ARG A 1 206 ? -19.169 4.983 37.683 1.00 86.50 206 ARG A N 1
ATOM 1642 C CA . ARG A 1 206 ? -19.311 5.921 36.554 1.00 86.50 206 ARG A CA 1
ATOM 1643 C C . ARG A 1 206 ? -18.911 7.346 36.935 1.00 86.50 206 ARG A C 1
ATOM 1645 O O . ARG A 1 206 ? -18.232 7.994 36.147 1.00 86.50 206 ARG A O 1
ATOM 1652 N N . ALA A 1 207 ? -19.287 7.806 38.129 1.00 87.44 207 ALA A N 1
ATOM 1653 C CA . ALA A 1 207 ? -18.884 9.114 38.650 1.00 87.44 207 ALA A CA 1
ATOM 1654 C C . ALA A 1 207 ? -17.359 9.211 38.842 1.00 87.44 207 ALA A C 1
ATOM 1656 O O . ALA A 1 207 ? -16.771 10.248 38.561 1.00 87.44 207 ALA A O 1
ATOM 1657 N N . ALA A 1 208 ? -16.706 8.105 39.212 1.00 87.25 208 ALA A N 1
ATOM 1658 C CA . ALA A 1 208 ? -15.247 7.992 39.269 1.00 87.25 208 ALA A CA 1
ATOM 1659 C C . ALA A 1 208 ? -14.567 7.876 37.882 1.00 87.25 208 ALA A C 1
ATOM 1661 O O . ALA A 1 208 ? -1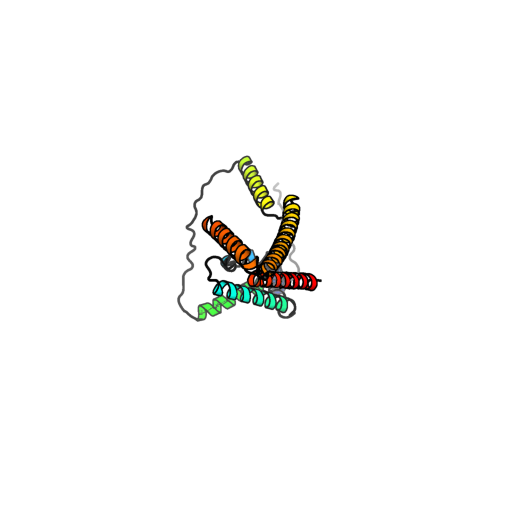3.365 7.631 37.802 1.00 87.25 208 ALA A O 1
ATOM 1662 N N . GLY A 1 209 ? -15.318 7.997 36.779 1.00 86.19 209 GLY A N 1
ATOM 1663 C CA . GLY A 1 209 ? -14.796 7.924 35.410 1.00 86.19 209 GLY A CA 1
ATOM 1664 C C . GLY A 1 209 ? -14.519 6.506 34.894 1.00 86.19 209 GLY A C 1
ATOM 1665 O O . GLY A 1 209 ? -13.989 6.340 33.793 1.00 86.19 209 GLY A O 1
ATOM 1666 N N . ILE A 1 210 ? -14.889 5.460 35.640 1.00 80.19 210 ILE A N 1
ATOM 1667 C CA . ILE A 1 210 ? -14.676 4.067 35.230 1.00 80.19 210 ILE A CA 1
ATOM 1668 C C . ILE A 1 210 ? -15.778 3.656 34.244 1.00 80.19 210 ILE A C 1
ATOM 1670 O O . ILE A 1 210 ? -16.974 3.728 34.535 1.00 80.19 210 ILE A O 1
ATOM 1674 N N . LYS A 1 211 ? -15.379 3.185 33.056 1.00 82.38 211 LYS A N 1
ATOM 1675 C CA . LYS A 1 211 ? -16.302 2.764 31.991 1.00 82.38 211 LYS A CA 1
ATOM 1676 C C . LYS A 1 211 ? -16.957 1.419 32.328 1.00 82.38 211 LYS A C 1
ATOM 1678 O O . LYS A 1 211 ? -16.413 0.357 32.041 1.00 82.38 211 LYS A O 1
ATOM 1683 N N . VAL A 1 212 ? -18.139 1.480 32.935 1.00 78.62 212 VAL A N 1
ATOM 1684 C CA . VAL A 1 212 ? -18.951 0.313 33.315 1.00 78.62 212 VAL A CA 1
ATOM 1685 C C . VAL A 1 212 ? -19.618 -0.294 32.075 1.00 78.62 212 VAL A C 1
ATOM 1687 O O . VAL A 1 212 ? -20.452 0.355 31.446 1.00 78.62 212 VAL A O 1
ATOM 1690 N N . HIS A 1 213 ? -19.258 -1.530 31.717 1.00 66.81 213 HIS A N 1
ATOM 1691 C CA . HIS A 1 213 ? -19.704 -2.195 30.485 1.00 66.81 213 HIS A CA 1
ATOM 1692 C C . HIS A 1 213 ? -20.593 -3.411 30.781 1.00 66.81 213 HIS A C 1
ATOM 1694 O O . HIS A 1 213 ? -20.245 -4.541 30.440 1.00 66.81 213 HIS A O 1
ATOM 1700 N N . ASP A 1 214 ? -21.742 -3.173 31.417 1.00 73.88 214 ASP A N 1
ATOM 1701 C CA . ASP A 1 214 ? -22.522 -4.233 32.062 1.00 73.88 214 ASP A CA 1
ATOM 1702 C C . ASP A 1 214 ? -23.804 -4.699 31.336 1.00 73.88 214 ASP A C 1
ATOM 1704 O O . ASP A 1 214 ? -24.645 -5.370 31.928 1.00 73.88 214 ASP A O 1
ATOM 1708 N N . ASP A 1 215 ? -23.952 -4.449 30.037 1.00 81.50 215 ASP A N 1
ATOM 1709 C CA . ASP A 1 215 ? -25.163 -4.872 29.323 1.00 81.50 215 ASP A CA 1
ATOM 1710 C C . ASP A 1 215 ? -25.052 -6.303 28.753 1.00 81.50 215 ASP A C 1
ATOM 1712 O O . ASP A 1 215 ? -24.258 -6.548 27.833 1.00 81.50 215 ASP A O 1
ATOM 1716 N N . PRO A 1 216 ? -25.898 -7.259 29.191 1.00 77.31 216 PRO A N 1
ATOM 1717 C CA . PRO A 1 216 ? -25.763 -8.671 28.820 1.00 77.31 216 PRO A CA 1
ATOM 1718 C C . PRO A 1 216 ? -26.021 -8.916 27.328 1.00 77.31 216 PRO A C 1
ATOM 1720 O O . PRO A 1 216 ? -25.445 -9.826 26.725 1.00 77.31 216 PRO A O 1
ATOM 1723 N N . LYS A 1 217 ? -26.876 -8.098 26.699 1.00 83.31 217 LYS A N 1
ATOM 1724 C CA . LYS A 1 217 ? -27.134 -8.150 25.251 1.00 83.31 217 LYS A CA 1
ATOM 1725 C C . LYS A 1 217 ? -25.901 -7.713 24.457 1.00 83.31 217 LYS A C 1
ATOM 1727 O O . LYS A 1 217 ? -25.532 -8.392 23.500 1.00 83.31 217 LYS A O 1
ATOM 1732 N N . LEU A 1 218 ? -25.245 -6.628 24.872 1.00 80.62 218 LEU A N 1
ATOM 1733 C CA . LEU A 1 218 ? -24.051 -6.111 24.201 1.00 80.62 218 LEU A CA 1
ATOM 1734 C C . LEU A 1 218 ? -22.865 -7.068 24.350 1.00 80.62 218 LEU A C 1
ATOM 1736 O O . LEU A 1 218 ? -22.149 -7.296 23.376 1.00 80.62 218 LEU A O 1
ATOM 1740 N N . LEU A 1 219 ? -22.715 -7.695 25.518 1.00 80.31 219 LEU A N 1
ATOM 1741 C CA . LEU A 1 219 ? -21.653 -8.666 25.787 1.00 80.31 219 LEU A CA 1
ATOM 1742 C C . LEU A 1 219 ? -21.821 -9.962 24.967 1.00 80.31 219 LEU A C 1
ATOM 1744 O O . LEU A 1 219 ? -20.872 -10.478 24.379 1.00 80.31 219 LEU A O 1
ATOM 1748 N N . LYS A 1 220 ? -23.054 -10.466 24.828 1.00 83.88 220 LYS A N 1
ATOM 1749 C CA . LYS A 1 220 ? -23.350 -11.597 23.924 1.00 83.88 220 LYS A CA 1
ATOM 1750 C C . LYS A 1 220 ? -23.089 -11.239 22.457 1.00 83.88 220 LYS A C 1
ATOM 1752 O O . LYS A 1 220 ? -22.562 -12.054 21.700 1.00 83.88 220 LYS A O 1
ATOM 1757 N N . GLN A 1 221 ? -23.447 -10.023 22.042 1.00 85.44 221 GLN A N 1
ATOM 1758 C CA . GLN A 1 221 ? -23.191 -9.549 20.681 1.00 85.44 221 GLN A CA 1
ATOM 1759 C C . GLN A 1 221 ? -21.696 -9.372 20.393 1.00 85.44 221 GLN A C 1
ATOM 1761 O O . GLN A 1 221 ? -21.267 -9.673 19.275 1.00 85.44 221 GLN A O 1
ATOM 1766 N N . SER A 1 222 ? -20.900 -8.900 21.359 1.00 82.00 222 SER A N 1
ATOM 1767 C CA . SER A 1 222 ? -19.452 -8.744 21.187 1.00 82.00 222 SER A CA 1
ATOM 1768 C C . SER A 1 222 ? -18.760 -10.093 21.029 1.00 82.00 222 SER A C 1
ATOM 1770 O O . SER A 1 222 ? -17.964 -10.239 20.102 1.00 82.00 222 SER A O 1
ATOM 1772 N N . LEU A 1 223 ? -19.134 -11.092 21.834 1.00 84.06 223 LEU A N 1
ATOM 1773 C CA . LEU A 1 223 ? -18.617 -12.460 21.711 1.00 84.06 223 LEU A CA 1
ATOM 1774 C C . LEU A 1 223 ? -18.976 -13.080 20.360 1.00 84.06 223 LEU A C 1
ATOM 1776 O O . LEU A 1 223 ? -18.086 -13.504 19.633 1.00 84.06 223 LEU A O 1
ATOM 1780 N N . LYS A 1 224 ? -20.244 -12.989 19.936 1.00 87.44 224 LYS A N 1
ATOM 1781 C CA . LYS A 1 224 ? -20.676 -13.485 18.616 1.00 87.44 224 LYS A CA 1
ATOM 1782 C C . LYS A 1 224 ? -19.943 -12.797 17.457 1.00 87.44 224 LYS A C 1
ATOM 1784 O O . LYS A 1 224 ? -19.660 -13.422 16.436 1.00 87.44 224 LYS A O 1
ATOM 1789 N N . LYS A 1 225 ? -19.651 -11.495 17.577 1.00 86.62 225 LYS A N 1
ATOM 1790 C CA . LYS A 1 225 ? -18.820 -10.769 16.599 1.00 86.62 225 LYS A CA 1
ATOM 1791 C C . LYS A 1 225 ? -17.366 -11.248 16.634 1.00 86.62 225 LYS A C 1
ATOM 1793 O O . LYS A 1 225 ? -16.756 -11.316 15.570 1.00 86.62 225 LYS A O 1
ATOM 1798 N N . GLY A 1 226 ? -16.828 -11.567 17.810 1.00 84.88 226 GLY A N 1
ATOM 1799 C CA . GLY A 1 226 ? -15.504 -12.164 17.988 1.00 84.88 226 GLY A CA 1
ATOM 1800 C C . GLY A 1 226 ? -15.391 -13.525 17.304 1.00 84.88 226 GLY A C 1
ATOM 1801 O O . GLY A 1 226 ? -14.523 -13.700 16.453 1.00 84.88 226 GLY A O 1
ATOM 1802 N N . ASP A 1 227 ? -16.333 -14.429 17.572 1.00 84.69 227 ASP A N 1
ATOM 1803 C CA . ASP A 1 227 ? -16.362 -15.776 16.986 1.00 84.69 227 ASP A CA 1
ATOM 1804 C C . ASP A 1 227 ? -16.445 -15.733 15.453 1.00 84.69 227 ASP A C 1
ATOM 1806 O O . ASP A 1 227 ? -15.718 -16.443 14.760 1.00 84.69 227 ASP A O 1
ATOM 1810 N N . LYS A 1 228 ? -17.269 -14.832 14.896 1.00 85.00 228 LYS A N 1
ATOM 1811 C CA . LYS A 1 228 ? -17.360 -14.625 13.440 1.00 85.00 228 LYS A CA 1
ATOM 1812 C C . LYS A 1 228 ? -16.053 -14.131 12.821 1.00 85.00 228 LYS A C 1
ATOM 1814 O O . LYS A 1 228 ? -15.732 -14.515 11.700 1.00 85.00 228 LYS A O 1
ATOM 1819 N N . ARG A 1 229 ? -15.319 -13.252 13.513 1.00 80.25 229 ARG A N 1
ATOM 1820 C CA . ARG A 1 229 ? -14.011 -12.772 13.038 1.00 80.25 229 ARG A CA 1
ATOM 1821 C C . ARG A 1 229 ? -12.995 -13.905 13.041 1.00 80.25 229 ARG A C 1
ATOM 1823 O O . ARG A 1 229 ? -12.324 -14.082 12.036 1.00 80.25 229 ARG A O 1
ATOM 1830 N N . HIS A 1 230 ? -12.961 -14.694 14.113 1.00 75.06 230 HIS A N 1
ATOM 1831 C CA . HIS A 1 230 ? -12.072 -15.845 14.224 1.00 75.06 230 HIS A CA 1
ATOM 1832 C C . HIS A 1 230 ? -12.359 -16.901 13.152 1.00 75.06 230 HIS A C 1
ATOM 1834 O O . HIS A 1 230 ? -11.438 -17.384 12.512 1.00 75.06 230 HIS A O 1
ATOM 1840 N N . GLN A 1 231 ? -13.630 -17.230 12.895 1.00 77.25 231 GLN A N 1
ATOM 1841 C CA . GLN A 1 231 ? -13.986 -18.149 11.807 1.00 77.25 231 GLN A CA 1
ATOM 1842 C C . GLN A 1 231 ? -13.569 -17.617 10.434 1.00 77.25 231 GLN A C 1
ATOM 1844 O O . GLN A 1 231 ? -13.132 -18.389 9.587 1.00 77.25 231 GLN A O 1
ATOM 1849 N N . LYS A 1 232 ? -13.706 -16.306 10.201 1.00 81.81 232 LYS A N 1
ATOM 1850 C CA . LYS A 1 232 ? -13.258 -15.689 8.951 1.00 81.81 232 LYS A CA 1
ATOM 1851 C C . LYS A 1 232 ? -11.736 -15.759 8.805 1.00 81.81 232 LYS A C 1
ATOM 1853 O O . LYS A 1 232 ? -11.264 -16.080 7.725 1.00 81.81 232 LYS A O 1
ATOM 1858 N N . GLU A 1 233 ? -11.000 -15.502 9.882 1.00 78.38 233 GLU A N 1
ATOM 1859 C CA . GLU A 1 233 ? -9.540 -15.611 9.918 1.00 78.38 233 GLU A CA 1
ATOM 1860 C C . GLU A 1 233 ? -9.076 -17.057 9.690 1.00 78.38 233 GLU A C 1
ATOM 1862 O O . GLU A 1 233 ? -8.231 -17.279 8.834 1.00 78.38 233 GLU A O 1
ATOM 1867 N N . CYS A 1 234 ? -9.681 -18.052 10.354 1.00 68.88 234 CYS A N 1
ATOM 1868 C CA . CYS A 1 234 ? -9.375 -19.468 10.112 1.00 68.88 234 CYS A CA 1
ATOM 1869 C C . CYS A 1 234 ? -9.607 -19.869 8.650 1.00 68.88 234 CYS A C 1
ATOM 1871 O O . CYS A 1 234 ? -8.735 -20.480 8.048 1.00 68.88 234 CYS A O 1
ATOM 1873 N N . ARG A 1 235 ? -10.735 -19.461 8.051 1.00 72.19 235 ARG A N 1
ATOM 1874 C CA . ARG A 1 235 ? -11.02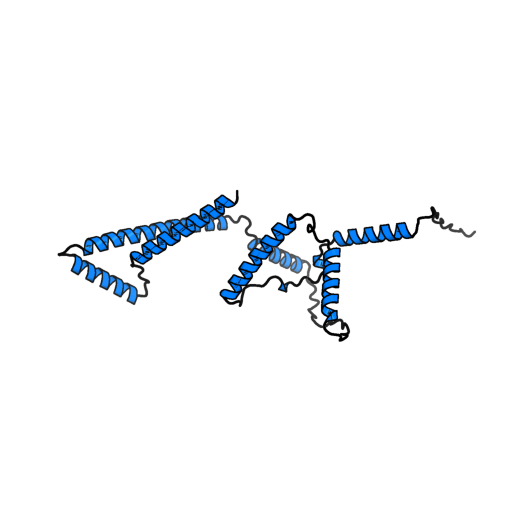7 -19.740 6.633 1.00 72.19 235 ARG A CA 1
ATOM 1875 C C . ARG A 1 235 ? -10.071 -19.037 5.670 1.00 72.19 235 ARG A C 1
ATOM 1877 O O . ARG A 1 235 ? -9.793 -19.566 4.604 1.00 72.19 235 ARG A O 1
ATOM 1884 N N . GLU A 1 236 ? -9.605 -17.836 6.011 1.00 72.25 236 GLU A N 1
ATOM 1885 C CA . GLU A 1 236 ? -8.597 -17.127 5.211 1.00 72.25 236 GLU A CA 1
ATOM 1886 C C . GLU A 1 236 ? -7.225 -17.811 5.284 1.00 72.25 236 GLU A C 1
ATOM 1888 O O . GLU A 1 236 ? -6.491 -17.756 4.304 1.00 72.25 236 GLU A O 1
ATOM 1893 N N . VAL A 1 237 ? -6.897 -18.465 6.403 1.00 73.94 237 VAL A N 1
ATOM 1894 C CA . VAL A 1 237 ? -5.657 -19.242 6.564 1.00 73.94 237 VAL A CA 1
ATOM 1895 C C . VAL A 1 237 ? -5.745 -20.599 5.856 1.00 73.94 237 VAL A C 1
ATOM 1897 O O . VAL A 1 237 ? -4.797 -20.974 5.185 1.00 73.94 237 VAL A O 1
ATOM 1900 N N . GLU A 1 238 ? -6.877 -21.305 5.943 1.00 67.25 238 GLU A N 1
ATOM 1901 C CA . GLU A 1 238 ? -7.080 -22.612 5.284 1.00 67.25 238 GLU A CA 1
ATOM 1902 C C . GLU A 1 238 ? -7.231 -22.514 3.755 1.00 67.25 238 GLU A C 1
ATOM 1904 O O . GLU A 1 238 ? -6.965 -23.473 3.046 1.00 67.25 238 GLU A O 1
ATOM 1909 N N . GLY A 1 239 ? -7.654 -21.365 3.219 1.00 57.59 239 GLY A N 1
ATOM 1910 C CA . GLY A 1 239 ? -7.772 -21.139 1.771 1.00 57.59 239 GLY A CA 1
ATOM 1911 C C . GLY A 1 239 ? -6.475 -20.695 1.081 1.00 57.59 239 GLY A C 1
ATOM 1912 O O . GLY A 1 239 ? -6.545 -20.181 -0.038 1.00 57.59 239 GLY A O 1
ATOM 1913 N N . GLN A 1 240 ? -5.330 -20.787 1.765 1.00 52.41 240 GLN A N 1
ATOM 1914 C CA . GLN A 1 240 ? -4.005 -20.431 1.242 1.00 52.41 240 GLN A CA 1
ATOM 1915 C C . GLN A 1 240 ? -3.078 -21.637 1.006 1.00 52.41 240 GLN A C 1
ATOM 1917 O O . GLN A 1 240 ? -1.950 -21.408 0.568 1.00 52.41 240 GLN A O 1
ATOM 1922 N N . ASP A 1 241 ? -3.560 -22.863 1.236 1.00 41.50 241 ASP A N 1
ATOM 1923 C CA . ASP A 1 241 ? -2.876 -24.123 0.902 1.00 41.50 241 ASP A CA 1
ATOM 1924 C C . ASP A 1 241 ? -3.345 -24.695 -0.449 1.00 41.50 241 ASP A C 1
ATOM 1926 O O . ASP A 1 241 ? -4.564 -24.622 -0.745 1.00 41.50 241 ASP A O 1
#

pLDDT: mean 73.61, std 15.78, range [37.31, 94.31]

InterPro domains:
  IPR007019 Surfeit locus 6 [PTHR14369] (20-179)
  IPR029188 Ribosomal RNA-processing protein 14, N-terminal [PF15459] (22-82)